Protein AF-0000000068953411 (afdb_homodimer)

Secondary structure (DSSP, 8-state):
--EEEEEEESS--HHHHHHHHHHHHHHHHHHH---GGG-EEEEEEE-GGG-EETTEEGGGTT-B-EEEEEEEETTSS-HHHHHHHHHHHHHHHHHHHSSB-S--EEEEEEE-GGGEEETTEEHHHHHHH-/--EEEEEEESS--HHHHHHHHHHHHHHHHHHH---GGG-EEEEEEE-GGGEEETTEEGGGTT-B-EEEEEEEETTSS-HHHHHHHHHHHHHHHHHHHSSB-S--EEEEEEE-GGG-EETTEEHHHHHHH-

Nearest PDB structures (foldseek):
  5unq-assembly2_D  TM=8.976E-01  e=1.449E-08  Pusillimonas sp. T7-7
  5unq-assembly2_B  TM=9.004E-01  e=1.649E-08  Pusillimonas sp. T7-7
  6vvr-assembly1_C  TM=8.636E-01  e=1.272E-08  Bordetella trematum
  6blm-assembly1_C  TM=8.339E-01  e=9.194E-09  Burkholderia lata
  7puo-assembly2_F  TM=8.841E-01  e=2.523E-07  Pseudomonas putida

Radius of gyration: 18.65 Å; Cα contacts (8 Å, |Δi|>4): 496; chains: 2; bounding box: 43×46×43 Å

Organism: Cupriavidus necator (strain ATCC 17699 / DSM 428 / KCTC 22496 / NCIMB 10442 / H16 / Stanier 337) (NCBI:txid381666)

Sequence (260 aa):
MPHIVLHLSGQPDADLTRRSARAIADLTERVLGKKREVIAVTVQYIPHDSWIIADVPLSEQGRNAFHLDISVTDETNTKAEKAQFIEAVFETMSGLLGKLHPVSYVHVIDARAAAYGYGGRTQEYRHQHGMPHIVLHLSGQPDADLTRRSARAIADLTERVLGKKREVIAVTVQYIPHDSWIIADVPLSEQGRNAFHLDISVTDETNTKAEKAQFIEAVFETMSGLLGKLHPVSYVHVIDARAAAYGYGGRTQEYRHQHG

pLDDT: mean 96.63, std 3.8, range [69.31, 98.81]

Foldseek 3Di:
DKEKEKEKEADDDPVLVVVLLVQLLVLCCPLLVDDSVPYHYDYHYDYQQRPDDPNRGNVVVVAIEMEMEMEDEAPSGDPVSVVVSFVSSVVSVCVSGPRYDPPHDYHYHHDYQCGDDPPPDGNVVVVVVD/DKEKEKEKEADDDPVLVVVLLVQLLVLCCPLLVDDSVPYHYDYHYDYQQRPDDPNRGNVVVVAIEMEMEMEDEAPSGDPVSVVVSFVSSVVVVCVSRPRYDPPHYYHYHHDYQCRDDPPPDGNVRVVVVD

Structure (mmCIF, N/CA/C/O backbone):
data_AF-0000000068953411-model_v1
#
loop_
_entity.id
_entity.type
_entity.pdbx_description
1 polymer '4-oxalocrotonate tautomerase'
#
loop_
_atom_site.group_PDB
_atom_site.id
_atom_site.type_symbol
_atom_site.label_atom_id
_atom_site.label_alt_id
_atom_site.label_comp_id
_atom_site.label_asym_id
_atom_site.label_entity_id
_atom_site.label_seq_id
_atom_site.pdbx_PDB_ins_code
_atom_site.Cartn_x
_atom_site.Cartn_y
_atom_site.Cartn_z
_atom_site.occupancy
_atom_site.B_iso_or_equiv
_atom_site.auth_seq_id
_atom_site.auth_comp_id
_atom_site.auth_asym_id
_atom_site.auth_atom_id
_atom_site.pdbx_PDB_model_num
ATOM 1 N N . MET A 1 1 ? -12.07 -0.769 -4.082 1 69.31 1 MET A N 1
ATOM 2 C CA . MET A 1 1 ? -11.023 -1.658 -3.588 1 69.31 1 MET A CA 1
ATOM 3 C C . MET A 1 1 ? -9.711 -0.903 -3.396 1 69.31 1 MET A C 1
ATOM 5 O O . MET A 1 1 ? -8.844 -0.928 -4.27 1 69.31 1 MET A O 1
ATOM 9 N N . PRO A 1 2 ? -9.617 -0.133 -2.293 1 90.12 2 PRO A N 1
ATOM 10 C CA . PRO A 1 2 ? -8.398 0.665 -2.193 1 90.12 2 PRO A CA 1
ATOM 11 C C . PRO A 1 2 ? -7.574 0.331 -0.952 1 90.12 2 PRO A C 1
ATOM 13 O O . PRO A 1 2 ? -8.141 0.096 0.121 1 90.12 2 PRO A O 1
ATOM 16 N N . HIS A 1 3 ? -6.363 0.046 -1.125 1 94.75 3 HIS A N 1
ATOM 17 C CA . HIS A 1 3 ? -5.398 0.131 -0.032 1 94.75 3 HIS A CA 1
ATOM 18 C C . HIS A 1 3 ? -4.762 1.515 0.035 1 94.75 3 HIS A C 1
ATOM 20 O O . HIS A 1 3 ? -4.355 2.064 -0.991 1 94.75 3 HIS A O 1
ATOM 26 N N . ILE A 1 4 ? -4.797 2.025 1.231 1 98.5 4 ILE A N 1
ATOM 27 C CA . ILE A 1 4 ? -4.285 3.371 1.461 1 98.5 4 ILE A CA 1
ATOM 28 C C . ILE A 1 4 ? -3.135 3.324 2.463 1 98.5 4 ILE A C 1
ATOM 30 O O . ILE A 1 4 ? -3.26 2.727 3.535 1 98.5 4 ILE A O 1
ATOM 34 N N . VAL A 1 5 ? -2.035 3.906 2.086 1 98.5 5 VAL A N 1
ATOM 35 C CA . VAL A 1 5 ? -0.918 4.133 2.998 1 98.5 5 VAL A CA 1
ATOM 36 C C . VAL A 1 5 ? -0.804 5.625 3.312 1 98.5 5 VAL A C 1
ATOM 38 O O . VAL A 1 5 ? -0.601 6.441 2.412 1 98.5 5 VAL A O 1
ATOM 41 N N . LEU A 1 6 ? -0.918 5.953 4.566 1 98.69 6 LEU A N 1
ATOM 42 C CA . LEU A 1 6 ? -0.831 7.336 5.027 1 98.69 6 LEU A CA 1
ATOM 43 C C . LEU A 1 6 ? 0.382 7.531 5.93 1 98.69 6 LEU A C 1
ATOM 45 O O . LEU A 1 6 ? 0.476 6.914 6.992 1 98.69 6 LEU A O 1
ATOM 49 N N . HIS A 1 7 ? 1.308 8.344 5.465 1 98.75 7 HIS A N 1
ATOM 50 C CA . HIS A 1 7 ? 2.402 8.805 6.309 1 98.75 7 HIS A CA 1
ATOM 51 C C . HIS A 1 7 ? 2.092 10.172 6.918 1 98.75 7 HIS A C 1
ATOM 53 O O . HIS A 1 7 ? 1.7 11.094 6.207 1 98.75 7 HIS A O 1
ATOM 59 N N . LEU A 1 8 ? 2.295 10.289 8.164 1 98.75 8 LEU A N 1
ATOM 60 C CA . LEU A 1 8 ? 2.119 11.539 8.891 1 98.75 8 LEU A CA 1
ATOM 61 C C . LEU A 1 8 ? 3.408 11.945 9.594 1 98.75 8 LEU A C 1
ATOM 63 O O . LEU A 1 8 ? 4.102 11.094 10.164 1 98.75 8 LEU A O 1
ATOM 67 N N . SER A 1 9 ? 3.676 13.211 9.523 1 98.69 9 SER A N 1
ATOM 68 C CA . SER A 1 9 ? 4.809 13.688 10.312 1 98.69 9 SER A CA 1
ATOM 69 C C . SER A 1 9 ? 4.48 13.711 11.797 1 98.69 9 SER A C 1
ATOM 71 O O . SER A 1 9 ? 3.352 14.016 12.188 1 98.69 9 SER A O 1
ATOM 73 N N . GLY A 1 10 ? 5.465 13.312 12.562 1 97.81 10 GLY A N 1
ATOM 74 C CA . GLY A 1 10 ? 5.289 13.414 14.008 1 97.81 10 GLY A CA 1
ATOM 75 C C . GLY A 1 10 ? 5.422 12.086 14.719 1 97.81 10 GLY A C 1
ATOM 76 O O . GLY A 1 10 ? 6.105 11.18 14.234 1 97.81 10 GLY A O 1
ATOM 77 N N . GLN A 1 11 ? 4.895 12.078 15.906 1 97.06 11 GLN A N 1
ATOM 78 C CA . GLN A 1 11 ? 4.891 10.891 16.75 1 97.06 11 GLN A CA 1
ATOM 79 C C . GLN A 1 11 ? 3.521 10.211 16.719 1 97.06 11 GLN A C 1
ATOM 81 O O . GLN A 1 11 ? 2.506 10.859 16.469 1 97.06 11 GLN A O 1
ATOM 86 N N . PRO A 1 12 ? 3.545 8.898 17.016 1 96.19 12 PRO A N 1
ATOM 87 C CA . PRO A 1 12 ? 2.27 8.18 17 1 96.19 12 PRO A CA 1
ATOM 88 C C . PRO A 1 12 ? 1.213 8.844 17.891 1 96.19 12 PRO A C 1
ATOM 90 O O . PRO A 1 12 ? 1.519 9.289 19 1 96.19 12 PRO A O 1
ATOM 93 N N . ASP A 1 13 ? 0.032 8.938 17.359 1 96.88 13 ASP A N 1
ATOM 94 C CA . ASP A 1 13 ? -1.133 9.555 17.984 1 96.88 13 ASP A CA 1
ATOM 95 C C . ASP A 1 13 ? -2.41 8.797 17.641 1 96.88 13 ASP A C 1
ATOM 97 O O . ASP A 1 13 ? -2.916 8.883 16.516 1 96.88 13 ASP A O 1
ATOM 101 N N . ALA A 1 14 ? -2.967 8.148 18.609 1 95.56 14 ALA A N 1
ATOM 102 C CA . ALA A 1 14 ? -4.098 7.246 18.391 1 95.56 14 ALA A CA 1
ATOM 103 C C . ALA A 1 14 ? -5.32 8.016 17.891 1 95.56 14 ALA A C 1
ATOM 105 O O . ALA A 1 14 ? -6.035 7.547 17 1 95.56 14 ALA A O 1
ATOM 106 N N . ASP A 1 15 ? -5.555 9.086 18.547 1 97.12 15 ASP A N 1
ATOM 107 C CA . ASP A 1 15 ? -6.715 9.883 18.156 1 97.12 15 ASP A CA 1
ATOM 108 C C . ASP A 1 15 ? -6.578 10.391 16.734 1 97.12 15 ASP A C 1
ATOM 110 O O . ASP A 1 15 ? -7.52 10.305 15.938 1 97.12 15 ASP A O 1
ATOM 114 N N . LEU A 1 16 ? -5.406 10.953 16.375 1 97.81 16 LEU A N 1
ATOM 115 C CA . LEU A 1 16 ? -5.164 11.438 15.031 1 97.81 16 LEU A CA 1
ATOM 116 C C . LEU A 1 16 ? -5.277 10.305 14.016 1 97.81 16 LEU A C 1
ATOM 118 O O . LEU A 1 16 ? -5.82 10.492 12.922 1 97.81 16 LEU A O 1
ATOM 122 N N . THR A 1 17 ? -4.762 9.148 14.367 1 98 17 THR A N 1
ATOM 123 C CA . THR A 1 17 ? -4.863 7.973 13.508 1 98 17 THR A CA 1
ATOM 124 C C . THR A 1 17 ? -6.324 7.676 13.172 1 98 17 THR A C 1
ATOM 126 O O . THR A 1 17 ? -6.684 7.559 12 1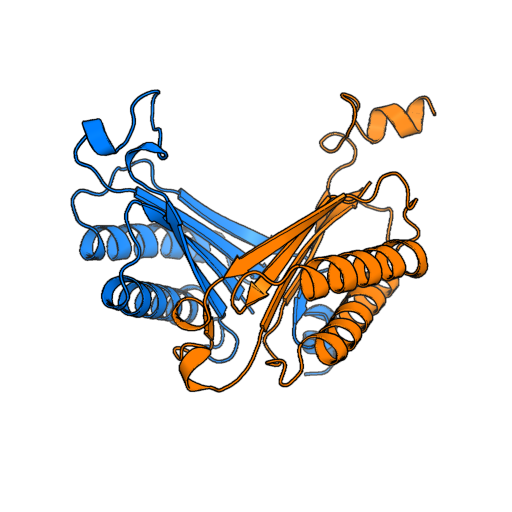 98 17 THR A O 1
ATOM 129 N N . ARG A 1 18 ? -7.137 7.617 14.141 1 97 18 ARG A N 1
ATOM 130 C CA . ARG A 1 18 ? -8.539 7.27 13.945 1 97 18 ARG A CA 1
ATOM 131 C C . ARG A 1 18 ? -9.266 8.344 13.133 1 97 18 ARG A C 1
ATOM 133 O O . ARG A 1 18 ? -10.008 8.023 12.203 1 97 18 ARG A O 1
ATOM 140 N N . ARG A 1 19 ? -9.008 9.539 13.477 1 98.06 19 ARG A N 1
ATOM 141 C CA . ARG A 1 19 ? -9.703 10.641 12.82 1 98.06 19 ARG A CA 1
ATOM 142 C C . ARG A 1 19 ? -9.281 10.773 11.359 1 98.06 19 ARG A C 1
ATOM 144 O O . ARG A 1 19 ? -10.117 11 10.484 1 98.06 19 ARG A O 1
ATOM 151 N N . SER A 1 20 ? -7.98 10.648 11.117 1 98.56 20 SER A N 1
ATOM 152 C CA . SER A 1 20 ? -7.504 10.773 9.742 1 98.56 20 SER A CA 1
ATOM 153 C C . SER A 1 20 ? -7.977 9.609 8.883 1 98.56 20 SER A C 1
ATOM 155 O O . SER A 1 20 ? -8.438 9.805 7.758 1 98.56 20 SER A O 1
ATOM 157 N N . ALA A 1 21 ? -7.91 8.438 9.422 1 98.38 21 ALA A N 1
ATOM 158 C CA . ALA A 1 21 ? -8.359 7.262 8.68 1 98.38 21 ALA A CA 1
ATOM 159 C C . ALA A 1 21 ? -9.836 7.379 8.312 1 98.38 21 ALA A C 1
ATOM 161 O O . ALA A 1 21 ? -10.227 7.082 7.18 1 98.38 21 ALA A O 1
ATOM 162 N N . ARG A 1 22 ? -10.586 7.805 9.234 1 98.25 22 ARG A N 1
ATOM 163 C CA . ARG A 1 22 ? -12.016 7.957 8.992 1 98.25 22 ARG A CA 1
ATOM 164 C C . ARG A 1 22 ? -12.281 9.008 7.914 1 98.25 22 ARG A C 1
ATOM 166 O O . ARG A 1 22 ? -13.078 8.781 7.004 1 98.25 22 ARG A O 1
ATOM 173 N N . ALA A 1 23 ? -11.672 10.102 8.031 1 98.62 23 ALA A N 1
ATOM 174 C CA . ALA A 1 23 ? -11.875 11.195 7.082 1 98.62 23 ALA A CA 1
ATOM 175 C C . ALA A 1 23 ? -11.492 10.773 5.668 1 98.62 23 ALA A C 1
ATOM 177 O O . ALA A 1 23 ? -12.203 11.078 4.707 1 98.62 23 ALA A O 1
ATOM 178 N N . ILE A 1 24 ? -10.352 10.094 5.555 1 98.56 24 ILE A N 1
ATOM 179 C CA . ILE A 1 24 ? -9.875 9.641 4.254 1 98.56 24 ILE A CA 1
ATOM 180 C C . ILE A 1 24 ? -10.828 8.602 3.682 1 98.56 24 ILE A C 1
ATOM 182 O O . ILE A 1 24 ? -11.133 8.609 2.486 1 98.56 24 ILE A O 1
ATOM 186 N N . ALA A 1 25 ? -11.305 7.73 4.523 1 98.31 25 ALA A N 1
ATOM 187 C CA . ALA A 1 25 ? -12.266 6.727 4.086 1 98.31 25 ALA A CA 1
ATOM 188 C C . ALA A 1 25 ? -13.555 7.379 3.584 1 98.31 25 ALA A C 1
ATOM 190 O O . ALA A 1 25 ? -14.102 6.973 2.561 1 98.31 25 ALA A O 1
ATOM 191 N N . ASP A 1 26 ? -14 8.375 4.297 1 98.56 26 ASP A N 1
ATOM 192 C CA . ASP A 1 26 ? -15.188 9.117 3.885 1 98.56 26 ASP A CA 1
ATOM 193 C C . ASP A 1 26 ? -15.016 9.688 2.48 1 98.56 26 ASP A C 1
ATOM 195 O O . ASP A 1 26 ? -15.906 9.562 1.639 1 98.56 26 ASP A O 1
ATOM 199 N N . LEU A 1 27 ? -13.93 10.312 2.252 1 98.69 27 LEU A N 1
ATOM 200 C CA . LEU A 1 27 ? -13.664 10.93 0.956 1 98.69 27 LEU A CA 1
ATOM 201 C C . LEU A 1 27 ? -13.539 9.867 -0.133 1 98.69 27 LEU A C 1
ATOM 203 O O . LEU A 1 27 ? -14 10.07 -1.258 1 98.69 27 LEU A O 1
ATOM 207 N N . THR A 1 28 ? -12.859 8.766 0.184 1 98.62 28 THR A N 1
ATOM 208 C CA . THR A 1 28 ? -12.688 7.668 -0.767 1 98.62 28 THR A CA 1
ATOM 209 C C . THR A 1 28 ? -14.047 7.117 -1.198 1 98.62 28 THR A C 1
ATOM 211 O O . THR A 1 28 ? -14.266 6.863 -2.383 1 98.62 28 THR A O 1
ATOM 214 N N . GLU A 1 29 ? -14.945 6.992 -0.282 1 98.25 29 GLU A N 1
ATOM 215 C CA . GLU A 1 29 ? -16.297 6.516 -0.582 1 98.25 29 GLU A CA 1
ATOM 216 C C . GLU A 1 29 ? -17.078 7.562 -1.361 1 98.25 29 GLU A C 1
ATOM 218 O O . GLU A 1 29 ? -17.656 7.262 -2.414 1 98.25 29 GLU A O 1
ATOM 223 N N . ARG A 1 30 ? -17.062 8.75 -0.938 1 98.25 30 ARG A N 1
ATOM 224 C CA . ARG A 1 30 ? -17.938 9.789 -1.48 1 98.25 30 ARG A CA 1
ATOM 225 C C . ARG A 1 30 ? -17.453 10.266 -2.84 1 98.25 30 ARG A C 1
ATOM 227 O O . ARG A 1 30 ? -18.234 10.492 -3.754 1 98.25 30 ARG A O 1
ATOM 234 N N . VAL A 1 31 ? -16.188 10.477 -2.982 1 98.31 31 VAL A N 1
ATOM 235 C CA . VAL A 1 31 ? -15.648 11.117 -4.172 1 98.31 31 VAL A CA 1
ATOM 236 C C . VAL A 1 31 ? -15.281 10.062 -5.211 1 98.31 31 VAL A C 1
ATOM 238 O O . VAL A 1 31 ? -15.578 10.211 -6.398 1 98.31 31 VAL A O 1
ATOM 241 N N . LEU A 1 32 ? -14.641 8.953 -4.75 1 97.94 32 LEU A N 1
ATOM 242 C CA . LEU A 1 32 ? -14.156 7.945 -5.684 1 97.94 32 LEU A CA 1
ATOM 243 C C . LEU A 1 32 ? -15.172 6.824 -5.852 1 97.94 32 LEU A C 1
ATOM 245 O O . LEU A 1 32 ? -15.031 5.969 -6.73 1 97.94 32 LEU A O 1
ATOM 249 N N . GLY A 1 33 ? -16.156 6.777 -4.957 1 97.56 33 GLY A N 1
ATOM 250 C CA . GLY A 1 33 ? -17.25 5.816 -5.105 1 97.56 33 GLY A CA 1
ATOM 251 C C . GLY A 1 33 ? -16.859 4.414 -4.676 1 97.56 33 GLY A C 1
ATOM 252 O O . GLY A 1 33 ? -17.453 3.434 -5.141 1 97.56 33 GLY A O 1
ATOM 253 N N . LYS A 1 34 ? -15.898 4.266 -3.875 1 97.5 34 LYS A N 1
ATOM 254 C CA . LYS A 1 34 ? -15.469 2.941 -3.434 1 97.5 34 LYS A CA 1
ATOM 255 C C . LYS A 1 34 ? -16.312 2.457 -2.254 1 97.5 34 LYS A C 1
ATOM 257 O O . LYS A 1 34 ? -16.797 3.264 -1.464 1 97.5 34 LYS A O 1
ATOM 262 N N . LYS A 1 35 ? -16.469 1.152 -2.141 1 96.56 35 LYS A N 1
ATOM 263 C CA . LYS A 1 35 ? -17.234 0.557 -1.054 1 96.56 35 LYS A CA 1
ATOM 264 C C . LYS A 1 35 ? -16.469 0.628 0.266 1 96.56 35 LYS A C 1
ATOM 266 O O . LYS A 1 35 ? -15.328 0.177 0.352 1 96.56 35 LYS A O 1
ATOM 271 N N . ARG A 1 36 ? -17.109 1.077 1.229 1 95.94 36 ARG A N 1
ATOM 272 C CA . ARG A 1 36 ? -16.547 1.323 2.551 1 95.94 36 ARG A CA 1
ATOM 273 C C . ARG A 1 36 ? -15.945 0.048 3.137 1 95.94 36 ARG A C 1
ATOM 275 O O . ARG A 1 36 ? -14.891 0.085 3.771 1 95.94 36 ARG A O 1
ATOM 282 N N . GLU A 1 37 ? -16.516 -1.087 2.932 1 95.81 37 GLU A N 1
ATOM 283 C CA . GLU A 1 37 ? -16.188 -2.344 3.594 1 95.81 37 GLU A CA 1
ATOM 284 C C . GLU A 1 37 ? -14.852 -2.893 3.1 1 95.81 37 GLU A C 1
ATOM 286 O O . GLU A 1 37 ? -14.266 -3.773 3.73 1 95.81 37 GLU A O 1
ATOM 291 N N . VAL A 1 38 ? -14.344 -2.35 1.998 1 95.81 38 VAL A N 1
ATOM 292 C CA . VAL A 1 38 ? -13.102 -2.896 1.471 1 95.81 38 VAL A CA 1
ATOM 293 C C . VAL A 1 38 ? -12.008 -1.827 1.505 1 95.81 38 VAL A C 1
ATOM 295 O O . VAL A 1 38 ? -10.938 -2.002 0.914 1 95.81 38 VAL A O 1
ATOM 298 N N . ILE A 1 39 ? -12.25 -0.715 2.156 1 97.5 39 ILE A N 1
ATOM 299 C CA . ILE A 1 39 ? -11.227 0.315 2.295 1 97.5 39 ILE A CA 1
ATOM 300 C C . ILE A 1 39 ? -10.297 -0.034 3.455 1 97.5 39 ILE A C 1
ATOM 302 O O . ILE A 1 39 ? -10.742 -0.194 4.59 1 97.5 39 ILE A O 1
ATOM 306 N N . ALA A 1 40 ? -9.055 -0.207 3.17 1 98.44 40 ALA A N 1
ATOM 307 C CA . ALA A 1 40 ? -8.008 -0.423 4.168 1 98.44 40 ALA A CA 1
ATOM 308 C C . ALA A 1 40 ? -7.059 0.771 4.23 1 98.44 40 ALA A C 1
ATOM 310 O O . ALA A 1 40 ? -6.551 1.228 3.205 1 98.44 40 ALA A O 1
ATOM 311 N N . VAL A 1 41 ? -6.809 1.235 5.445 1 98.62 41 VAL A N 1
ATOM 312 C CA . VAL A 1 41 ? -5.898 2.357 5.656 1 98.62 41 VAL A CA 1
ATOM 313 C C . VAL A 1 41 ? -4.828 1.97 6.672 1 98.62 41 VAL A C 1
ATOM 315 O O . VAL A 1 41 ? -5.145 1.538 7.785 1 98.62 41 VAL A O 1
ATOM 318 N N . THR A 1 42 ? -3.615 2.08 6.273 1 98.62 42 THR A N 1
ATOM 319 C CA . THR A 1 42 ? -2.512 1.991 7.227 1 98.62 42 THR A CA 1
ATOM 320 C C . THR A 1 42 ? -1.9 3.367 7.473 1 98.62 42 THR A C 1
ATOM 322 O O . THR A 1 42 ? -1.709 4.145 6.539 1 98.62 42 THR A O 1
ATOM 325 N N . VAL A 1 43 ? -1.62 3.637 8.758 1 98.5 43 VAL A N 1
ATOM 326 C CA . VAL A 1 43 ? -1.08 4.938 9.148 1 98.5 43 VAL A CA 1
ATOM 327 C C . VAL A 1 43 ? 0.299 4.754 9.773 1 98.5 43 VAL A C 1
ATOM 329 O O . VAL A 1 43 ? 0.461 3.971 10.711 1 98.5 43 VAL A O 1
ATOM 332 N N . GLN A 1 44 ? 1.243 5.434 9.242 1 98.12 44 GLN A N 1
ATOM 333 C CA . GLN A 1 44 ? 2.607 5.418 9.758 1 98.12 44 GLN A CA 1
ATOM 334 C C . GLN A 1 44 ? 3.088 6.828 10.086 1 98.12 44 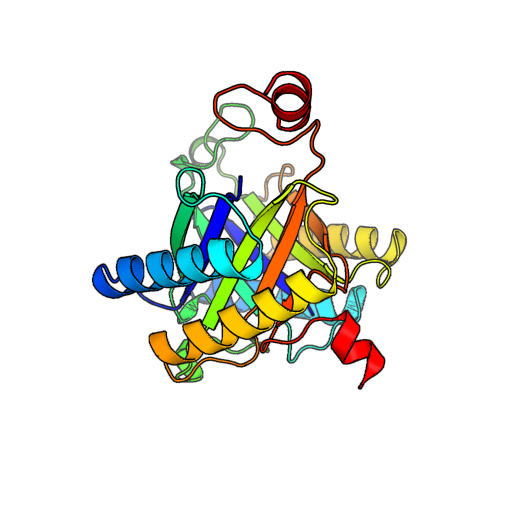GLN A C 1
ATOM 336 O O . GLN A 1 44 ? 2.756 7.785 9.383 1 98.12 44 GLN A O 1
ATOM 341 N N . TYR A 1 45 ? 3.902 6.918 11.125 1 98.38 45 TYR A N 1
ATOM 342 C CA . TYR A 1 45 ? 4.418 8.211 11.562 1 98.38 45 TYR A CA 1
ATOM 343 C C . TYR A 1 45 ? 5.914 8.32 11.289 1 98.38 45 TYR A C 1
ATOM 345 O O . TYR A 1 45 ? 6.664 7.367 11.5 1 98.38 45 TYR A O 1
ATOM 353 N N . ILE A 1 46 ? 6.281 9.453 10.742 1 98.44 46 ILE A N 1
ATOM 354 C CA . ILE A 1 46 ? 7.676 9.805 10.508 1 98.44 46 ILE A CA 1
ATOM 355 C C . ILE A 1 46 ? 8.062 11.008 11.359 1 98.44 46 ILE A C 1
ATOM 357 O O . ILE A 1 46 ? 7.441 12.062 11.266 1 98.44 46 ILE A O 1
ATOM 361 N N . PRO A 1 47 ? 9.07 10.859 12.219 1 98.44 47 PRO A N 1
ATOM 362 C CA . PRO A 1 47 ? 9.469 11.992 13.062 1 98.44 47 PRO A CA 1
ATOM 363 C C . PRO A 1 47 ? 9.766 13.25 12.25 1 98.44 47 PRO A C 1
ATOM 365 O O . PRO A 1 47 ? 10.32 13.164 11.148 1 98.44 47 PRO A O 1
ATOM 368 N N . HIS A 1 48 ? 9.484 14.367 12.875 1 98.44 48 HIS A N 1
ATOM 369 C CA . HIS A 1 48 ? 9.695 15.656 12.227 1 98.44 48 HIS A CA 1
ATOM 370 C C . HIS A 1 48 ? 11.141 15.812 11.766 1 98.44 48 HIS A C 1
ATOM 372 O O . HIS A 1 48 ? 11.406 16.391 10.703 1 98.44 48 HIS A O 1
ATOM 378 N N . ASP A 1 49 ? 12.117 15.273 12.445 1 98.5 49 ASP A N 1
ATOM 379 C CA . ASP A 1 49 ? 13.539 15.406 12.148 1 98.5 49 ASP A CA 1
ATOM 380 C C . ASP A 1 49 ? 13.93 14.562 10.938 1 98.5 49 ASP A C 1
ATOM 382 O O . ASP A 1 49 ? 14.977 14.781 10.336 1 98.5 49 ASP A O 1
ATOM 386 N N . SER A 1 50 ? 13.141 13.656 10.656 1 98.44 50 SER A N 1
ATOM 387 C CA . SER A 1 50 ? 13.422 12.742 9.555 1 98.44 50 SER A CA 1
ATOM 388 C C . SER A 1 50 ? 12.633 13.117 8.312 1 98.44 50 SER A C 1
ATOM 390 O O . SER A 1 50 ? 12.664 12.398 7.309 1 98.44 50 SER A O 1
ATOM 392 N N . TRP A 1 51 ? 11.875 14.141 8.43 1 98.56 51 TRP A N 1
ATOM 393 C CA . TRP A 1 51 ? 11.102 14.656 7.301 1 98.56 51 TRP A CA 1
ATOM 394 C C . TRP A 1 51 ? 11.695 15.953 6.773 1 98.56 51 TRP A C 1
ATOM 396 O O . TRP A 1 51 ? 11.531 17.016 7.383 1 98.56 51 TRP A O 1
ATOM 406 N N . ILE A 1 52 ? 12.383 15.758 5.613 1 98.62 52 ILE A N 1
ATOM 407 C CA . ILE A 1 52 ? 13.164 16.859 5.07 1 98.62 52 ILE A CA 1
ATOM 408 C C . ILE A 1 52 ? 12.492 17.406 3.809 1 98.62 52 ILE A C 1
ATOM 410 O O . ILE A 1 52 ? 12.195 16.641 2.885 1 98.62 52 ILE A O 1
ATOM 414 N N . ILE A 1 53 ? 12.164 18.641 3.803 1 97.69 53 ILE A N 1
ATOM 415 C CA . ILE A 1 53 ? 11.633 19.344 2.643 1 97.69 53 ILE A CA 1
ATOM 416 C C . ILE A 1 53 ? 12.516 20.562 2.326 1 97.69 53 ILE A C 1
ATOM 418 O O . ILE A 1 53 ? 12.805 21.375 3.209 1 97.69 53 ILE A O 1
ATOM 422 N N . ALA A 1 54 ? 12.945 20.625 0.992 1 97.12 54 ALA A N 1
ATOM 423 C CA . ALA A 1 54 ? 13.828 21.703 0.549 1 97.12 54 ALA A CA 1
ATOM 424 C C . ALA A 1 54 ? 15.062 21.797 1.433 1 97.12 54 ALA A C 1
ATOM 426 O O . ALA A 1 54 ? 15.438 22.891 1.873 1 97.12 54 ALA A O 1
ATOM 427 N N . ASP A 1 55 ? 15.586 20.656 1.806 1 97.5 55 ASP A N 1
ATOM 428 C CA . ASP A 1 55 ? 16.859 20.469 2.5 1 97.5 55 ASP A CA 1
ATOM 429 C C . ASP A 1 55 ? 16.75 20.891 3.965 1 97.5 55 ASP A C 1
ATOM 431 O O . ASP A 1 55 ? 17.766 21.094 4.633 1 97.5 55 ASP A O 1
ATOM 435 N N . VAL A 1 56 ? 15.523 21.047 4.508 1 98.19 56 VAL A N 1
ATOM 436 C CA . VAL A 1 56 ? 15.32 21.469 5.895 1 98.19 56 VAL A CA 1
ATOM 437 C C . VAL A 1 56 ? 14.336 20.516 6.574 1 98.19 56 VAL A C 1
ATOM 439 O O . VAL A 1 56 ? 13.266 20.234 6.039 1 98.19 56 VAL A O 1
ATOM 442 N N . PRO A 1 57 ? 14.727 20 7.82 1 98.44 57 PRO A N 1
ATOM 443 C CA . PRO A 1 57 ? 13.773 19.141 8.539 1 98.44 57 PRO A CA 1
ATOM 444 C C . PRO A 1 57 ? 12.539 19.906 9.016 1 98.44 57 PRO A C 1
ATOM 446 O O . PRO A 1 57 ? 12.633 21.094 9.32 1 98.44 57 PRO A O 1
ATOM 449 N N . LEU A 1 58 ? 11.43 19.219 9.094 1 98.56 58 LEU A N 1
ATOM 450 C CA . LEU A 1 58 ? 10.188 19.844 9.531 1 98.56 58 LEU A CA 1
ATOM 451 C C . LEU A 1 58 ? 10.328 20.391 10.945 1 98.56 58 LEU A C 1
ATOM 453 O O . LEU A 1 58 ? 9.68 21.375 11.305 1 98.56 58 LEU A O 1
ATOM 457 N N . SER A 1 59 ? 11.156 19.781 11.734 1 98 59 SER A N 1
ATOM 458 C CA . SER A 1 59 ? 11.367 20.203 13.109 1 98 59 SER A CA 1
ATOM 459 C C . SER A 1 59 ? 11.875 21.641 13.172 1 98 59 SER A C 1
ATOM 461 O O . SER A 1 59 ? 11.633 22.344 14.156 1 98 59 SER A O 1
ATOM 463 N N . GLU A 1 60 ? 12.531 22.062 12.125 1 98.25 60 GLU A N 1
ATOM 464 C CA . GLU A 1 60 ? 13.094 23.406 12.078 1 98.25 60 GLU A CA 1
ATOM 465 C C . GLU A 1 60 ? 12.141 24.391 11.398 1 98.25 60 GLU A C 1
ATOM 467 O O . GLU A 1 60 ? 12.391 25.594 11.359 1 98.25 60 GLU A O 1
ATOM 472 N N . GLN A 1 61 ? 11.078 23.922 10.812 1 97.56 61 GLN A N 1
ATOM 473 C CA . GLN A 1 61 ? 10.141 24.766 10.086 1 97.56 61 GLN A CA 1
ATOM 474 C C . GLN A 1 61 ? 8.875 25 10.906 1 97.56 61 GLN A C 1
ATOM 476 O O . GLN A 1 61 ? 8.102 25.922 10.609 1 97.56 61 GLN A O 1
ATOM 481 N N . GLY A 1 62 ? 8.688 24.188 11.898 1 97.44 62 GLY A N 1
ATOM 482 C CA . GLY A 1 62 ? 7.457 24.281 12.664 1 97.44 62 GLY A CA 1
ATOM 483 C C . GLY A 1 62 ? 6.223 23.922 11.867 1 97.44 62 GLY A C 1
ATOM 484 O O . GLY A 1 62 ? 5.172 24.547 12.023 1 97.44 62 GLY A O 1
ATOM 485 N N . ARG A 1 63 ? 6.383 23 10.93 1 98.12 63 ARG A N 1
ATOM 486 C CA . ARG A 1 63 ? 5.285 22.609 10.055 1 98.12 63 ARG A CA 1
ATOM 487 C C . ARG A 1 63 ? 5.059 21.109 10.102 1 98.12 63 ARG A C 1
ATOM 489 O O . ARG A 1 63 ? 5.918 20.359 10.57 1 98.12 63 ARG A O 1
ATOM 496 N N . ASN A 1 64 ? 3.914 20.75 9.672 1 98.62 64 ASN A N 1
ATOM 497 C CA . ASN A 1 64 ? 3.549 19.359 9.477 1 98.62 64 ASN A CA 1
ATOM 498 C C . ASN A 1 64 ? 3.424 19 8 1 98.62 64 ASN A C 1
ATOM 500 O O . ASN A 1 64 ? 3.312 19.891 7.156 1 98.62 64 ASN A O 1
ATOM 504 N N . ALA A 1 65 ? 3.504 17.703 7.742 1 98.81 65 ALA A N 1
ATOM 505 C CA . ALA A 1 65 ? 3.309 17.234 6.375 1 98.81 65 ALA A CA 1
ATOM 506 C C . ALA A 1 65 ? 2.695 15.828 6.363 1 98.81 65 ALA A C 1
ATOM 508 O O . ALA A 1 65 ? 2.674 15.148 7.391 1 98.81 65 ALA A O 1
ATOM 509 N N . PHE A 1 66 ? 2.17 15.469 5.223 1 98.81 66 PHE A N 1
ATOM 510 C CA . PHE A 1 66 ? 1.703 14.109 5.008 1 98.81 66 PHE A CA 1
ATOM 511 C C . PHE A 1 66 ? 1.989 13.656 3.58 1 98.81 66 PHE A C 1
ATOM 513 O O . PHE A 1 66 ? 2.271 14.477 2.707 1 98.81 66 PHE A O 1
ATOM 520 N N . HIS A 1 67 ? 2.02 12.383 3.416 1 98.75 67 HIS A N 1
ATOM 521 C CA . HIS A 1 67 ? 2.043 11.703 2.125 1 98.75 67 HIS A CA 1
ATOM 522 C C . HIS A 1 67 ? 1.04 10.555 2.086 1 98.75 67 HIS A C 1
ATOM 524 O O . HIS A 1 67 ? 1.009 9.719 2.996 1 98.75 67 HIS A O 1
ATOM 530 N N . LEU A 1 68 ? 0.205 10.57 1.067 1 98.75 68 LEU A N 1
ATOM 531 C CA . LEU A 1 68 ? -0.831 9.555 0.935 1 98.75 68 LEU A CA 1
ATOM 532 C C . LEU A 1 68 ? -0.738 8.859 -0.418 1 98.75 68 LEU A C 1
ATOM 534 O O . LEU A 1 68 ? -0.724 9.516 -1.461 1 98.75 68 LEU A O 1
ATOM 538 N N . ASP A 1 69 ? -0.59 7.484 -0.387 1 98.56 69 ASP A N 1
ATOM 539 C CA . ASP A 1 69 ? -0.749 6.641 -1.569 1 98.56 69 ASP A CA 1
ATOM 540 C C . ASP A 1 69 ? -2.043 5.836 -1.5 1 98.56 69 ASP A C 1
ATOM 542 O O . ASP A 1 69 ? -2.338 5.207 -0.48 1 98.56 69 ASP A O 1
ATOM 546 N N . ILE A 1 70 ? -2.799 5.887 -2.533 1 98.5 70 ILE A N 1
ATOM 547 C CA . ILE A 1 70 ? -4.004 5.07 -2.637 1 98.5 70 ILE A CA 1
ATOM 548 C C . ILE A 1 70 ? -3.996 4.301 -3.957 1 98.5 70 ILE A C 1
ATOM 550 O O . ILE A 1 70 ? -3.816 4.895 -5.023 1 98.5 70 ILE A O 1
ATOM 554 N N . SER A 1 71 ? -4.168 2.957 -3.902 1 97.44 71 SER A N 1
ATOM 555 C CA . SER A 1 71 ? -4.332 2.141 -5.102 1 97.44 71 SER A CA 1
ATOM 556 C C . SER A 1 71 ? -5.805 1.94 -5.438 1 97.44 71 SER A C 1
ATOM 558 O O . SER A 1 71 ? -6.59 1.512 -4.59 1 97.44 71 SER A O 1
ATOM 560 N N . VAL A 1 72 ? -6.168 2.293 -6.609 1 96.5 72 VAL A N 1
ATOM 561 C CA . VAL A 1 72 ? -7.52 2.061 -7.113 1 96.5 72 VAL A CA 1
ATOM 562 C C . VAL A 1 72 ? -7.453 1.254 -8.406 1 96.5 72 VAL A C 1
ATOM 564 O O . VAL A 1 72 ? -6.426 1.244 -9.094 1 96.5 72 VAL A O 1
ATOM 567 N N . THR A 1 73 ? -8.562 0.525 -8.68 1 95.44 73 THR A N 1
ATOM 568 C CA . THR A 1 73 ? -8.617 -0.212 -9.938 1 95.44 73 THR A CA 1
ATOM 569 C C . THR A 1 73 ? -8.578 0.744 -11.125 1 95.44 73 THR A C 1
ATOM 571 O O . THR A 1 73 ? -9.281 1.76 -11.133 1 95.44 73 THR A O 1
ATOM 574 N N . ASP A 1 74 ? -7.754 0.365 -12.133 1 94.5 74 ASP A N 1
ATOM 575 C CA . ASP A 1 74 ? -7.633 1.16 -13.352 1 94.5 74 ASP A CA 1
ATOM 576 C C . ASP A 1 74 ? -8.984 1.303 -14.047 1 94.5 74 ASP A C 1
ATOM 578 O O . ASP A 1 74 ? -9.797 0.38 -14.031 1 94.5 74 ASP A O 1
ATOM 582 N N . GLU A 1 75 ? -9.219 2.543 -14.648 1 92.38 75 GLU A N 1
ATOM 583 C CA . GLU A 1 75 ? -10.367 2.869 -15.492 1 92.38 75 GLU A CA 1
ATOM 584 C C . GLU A 1 75 ? -11.641 2.957 -14.664 1 92.38 75 GLU A C 1
ATOM 586 O O . GLU A 1 75 ? -12.75 2.93 -15.211 1 92.38 75 GLU A O 1
ATOM 591 N N . THR A 1 76 ? -11.57 3.074 -13.367 1 95 76 THR A N 1
ATOM 592 C CA . THR A 1 76 ? -12.773 3.15 -12.555 1 95 76 THR A CA 1
ATOM 593 C C . THR A 1 76 ? -13 4.574 -12.047 1 95 76 THR A C 1
ATOM 595 O O . THR A 1 76 ? -14.055 4.883 -11.484 1 95 76 THR A O 1
ATOM 598 N N . ASN A 1 77 ? -12.125 5.469 -12.164 1 96.94 77 ASN A N 1
ATOM 599 C CA . ASN A 1 77 ? -12.273 6.863 -11.758 1 96.94 77 ASN A CA 1
ATOM 600 C C . ASN A 1 77 ? -11.75 7.816 -12.828 1 96.94 77 ASN A C 1
ATOM 602 O O . ASN A 1 77 ? -10.727 7.551 -13.453 1 96.94 77 ASN A O 1
ATOM 606 N N . THR A 1 78 ? -12.406 8.922 -13 1 97.5 78 THR A N 1
ATOM 607 C CA . THR A 1 78 ? -12.055 9.922 -14 1 97.5 78 THR A CA 1
ATOM 608 C C . THR A 1 78 ? -10.969 10.859 -13.469 1 97.5 78 THR A C 1
ATOM 610 O O . THR A 1 78 ? -10.695 10.875 -12.273 1 97.5 78 THR A O 1
ATOM 613 N N . LYS A 1 79 ? -10.367 11.555 -14.453 1 96.94 79 LYS A N 1
ATOM 614 C CA . LYS A 1 79 ? -9.414 12.602 -14.094 1 96.94 79 LYS A CA 1
ATOM 615 C C . LYS A 1 79 ? -10.047 13.617 -13.156 1 96.94 79 LYS A C 1
ATOM 617 O O . LYS A 1 79 ? -9.406 14.086 -12.211 1 96.94 79 LYS A O 1
ATOM 622 N N . ALA A 1 80 ? -11.305 13.945 -13.406 1 97.25 80 ALA A N 1
ATOM 623 C CA . ALA A 1 80 ? -12 14.938 -12.586 1 97.25 80 ALA A CA 1
ATOM 624 C C . ALA A 1 80 ? -12.211 14.422 -11.164 1 97.25 80 ALA A C 1
ATOM 626 O O . ALA A 1 80 ? -12.039 15.164 -10.195 1 97.25 80 ALA A O 1
ATOM 627 N N . GLU A 1 81 ? -12.641 13.18 -11.047 1 97.81 81 GLU A N 1
ATOM 628 C CA . GLU A 1 81 ? -12.836 12.57 -9.734 1 97.81 81 GLU A CA 1
ATOM 629 C C . GLU A 1 81 ? -11.531 12.539 -8.945 1 97.81 81 GLU A C 1
ATOM 631 O O . GLU A 1 81 ? -11.516 12.82 -7.742 1 97.81 81 GLU A O 1
ATOM 636 N N . LYS A 1 82 ? -10.43 12.18 -9.633 1 98.31 82 LYS A N 1
ATOM 637 C CA . LYS A 1 82 ? -9.125 12.141 -8.977 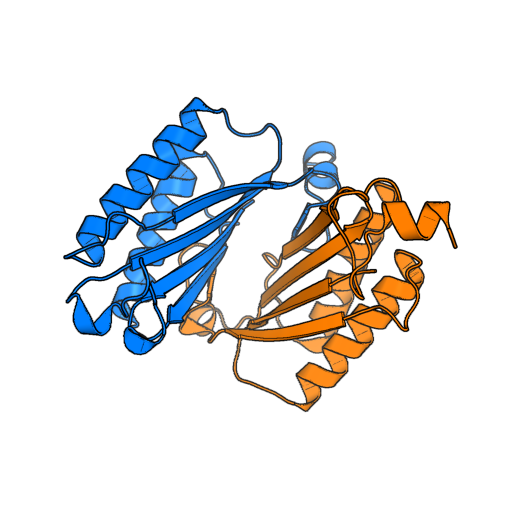1 98.31 82 LYS A CA 1
ATOM 638 C C . LYS A 1 82 ? -8.695 13.531 -8.523 1 98.31 82 LYS A C 1
ATOM 640 O O . LYS A 1 82 ? -8.188 13.695 -7.414 1 98.31 82 LYS A O 1
ATOM 645 N N . ALA A 1 83 ? -8.906 14.539 -9.336 1 98.5 83 ALA A N 1
ATOM 646 C CA . ALA A 1 83 ? -8.578 15.922 -8.977 1 98.5 83 ALA A CA 1
ATOM 647 C C . ALA A 1 83 ? -9.367 16.375 -7.75 1 98.5 83 ALA A C 1
ATOM 649 O O . ALA A 1 83 ? -8.812 16.984 -6.836 1 98.5 83 ALA A O 1
ATOM 650 N N . GLN A 1 84 ? -10.602 16.047 -7.738 1 98.56 84 GLN A N 1
ATOM 651 C CA . GLN A 1 84 ? -11.461 16.391 -6.605 1 98.56 84 GLN A CA 1
ATOM 652 C C . GLN A 1 84 ? -10.992 15.688 -5.332 1 98.56 84 GLN A C 1
ATOM 654 O O . GLN A 1 84 ? -10.977 16.297 -4.258 1 98.56 84 GLN A O 1
ATOM 659 N N . PHE A 1 85 ? -10.641 14.469 -5.488 1 98.75 85 PHE A N 1
ATOM 660 C CA . PHE A 1 85 ? -10.172 13.695 -4.348 1 98.75 85 PHE A CA 1
ATOM 661 C C . PHE A 1 85 ? -8.891 14.297 -3.768 1 98.75 85 PHE A C 1
ATOM 663 O O . PHE A 1 85 ? -8.789 14.492 -2.557 1 98.75 85 PHE A O 1
ATOM 670 N N . ILE A 1 86 ? -7.914 14.586 -4.633 1 98.81 86 ILE A N 1
ATOM 671 C CA . ILE A 1 86 ? -6.633 15.133 -4.207 1 98.81 86 ILE A CA 1
ATOM 672 C C . ILE A 1 86 ? -6.852 16.453 -3.479 1 98.81 86 ILE A C 1
ATOM 674 O O . ILE A 1 86 ? -6.301 16.672 -2.398 1 98.81 86 ILE A O 1
ATOM 678 N N . GLU A 1 87 ? -7.688 17.281 -3.963 1 98.69 87 GLU A N 1
ATOM 679 C CA . GLU A 1 87 ? -8 18.562 -3.344 1 98.69 87 GLU A CA 1
ATOM 680 C C . GLU A 1 87 ? -8.672 18.375 -1.985 1 98.69 87 GLU A C 1
ATOM 682 O O . GLU A 1 87 ? -8.281 19 -1.001 1 98.69 87 GLU A O 1
ATOM 687 N N . ALA A 1 88 ? -9.656 17.516 -1.929 1 98.81 88 ALA A N 1
ATOM 688 C CA . ALA A 1 88 ? -10.43 17.281 -0.709 1 98.81 88 ALA A CA 1
ATOM 689 C C . ALA A 1 88 ? -9.555 16.688 0.389 1 98.81 88 ALA A C 1
ATOM 691 O O . ALA A 1 88 ? -9.688 17.047 1.562 1 98.81 88 ALA A O 1
ATOM 692 N N . VAL A 1 89 ? -8.664 15.766 0.03 1 98.81 89 VAL A N 1
ATOM 693 C CA . VAL A 1 89 ? -7.766 15.172 1.01 1 98.81 89 VAL A CA 1
ATOM 694 C C . VAL A 1 89 ? -6.855 16.25 1.597 1 98.81 89 VAL A C 1
ATOM 696 O O . VAL A 1 89 ? -6.688 16.328 2.816 1 98.81 89 VAL A O 1
ATOM 699 N N . PHE A 1 90 ? -6.285 17.047 0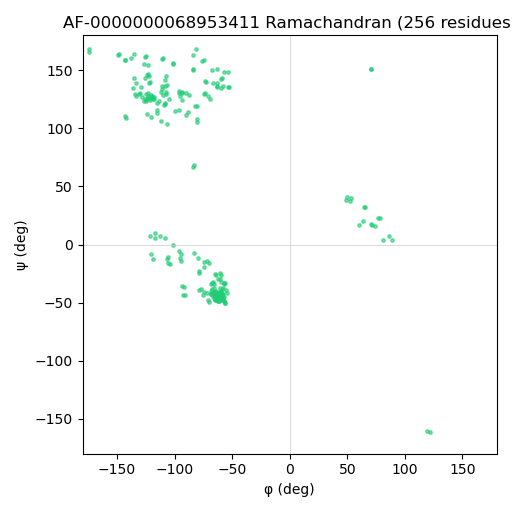.725 1 98.81 90 PHE A N 1
ATOM 700 C CA . PHE A 1 90 ? -5.387 18.094 1.205 1 98.81 90 PHE A CA 1
ATOM 701 C C . PHE A 1 90 ? -6.105 19.016 2.182 1 98.81 90 PHE A C 1
ATOM 703 O O . PHE A 1 90 ? -5.578 19.328 3.25 1 98.81 90 PHE A O 1
ATOM 710 N N . GLU A 1 91 ? -7.289 19.406 1.819 1 98.62 91 GLU A N 1
ATOM 711 C CA . GLU A 1 91 ? -8.062 20.297 2.68 1 98.62 91 GLU A CA 1
ATOM 712 C C . GLU A 1 91 ? -8.367 19.641 4.023 1 98.62 91 GLU A C 1
ATOM 714 O O . GLU A 1 91 ? -8.227 20.281 5.074 1 98.62 91 GLU A O 1
ATOM 719 N N . THR A 1 92 ? -8.828 18.469 3.975 1 98.75 92 THR A N 1
ATOM 720 C CA . THR A 1 92 ? -9.188 17.734 5.18 1 98.75 92 THR A CA 1
ATOM 721 C C . THR A 1 92 ? -7.973 17.562 6.094 1 98.75 92 THR A C 1
ATOM 723 O O . THR A 1 92 ? -8.055 17.812 7.297 1 98.75 92 THR A O 1
ATOM 726 N N . MET A 1 93 ? -6.805 17.188 5.52 1 98.69 93 MET A N 1
ATOM 727 C CA . MET A 1 93 ? -5.59 16.984 6.305 1 98.69 93 MET A CA 1
ATOM 728 C C . MET A 1 93 ? -5.066 18.297 6.859 1 98.69 93 MET A C 1
ATOM 730 O O . MET A 1 93 ? -4.508 18.344 7.957 1 98.69 93 MET A O 1
ATOM 734 N N . SER A 1 94 ? -5.234 19.359 6.109 1 98.56 94 SER A N 1
ATOM 735 C CA . SER A 1 94 ? -4.863 20.688 6.609 1 98.56 94 SER A CA 1
ATOM 736 C C . SER A 1 94 ? -5.605 21.016 7.895 1 98.56 94 SER A C 1
ATOM 738 O O . SER A 1 94 ? -5.023 21.562 8.836 1 98.56 94 SER A O 1
ATOM 740 N N . GLY A 1 95 ? -6.848 20.703 7.918 1 98.31 95 GLY A N 1
ATOM 741 C CA . GLY A 1 95 ? -7.637 20.938 9.117 1 98.31 95 GLY A CA 1
ATOM 742 C C . GLY A 1 95 ? -7.219 20.047 10.281 1 98.31 95 GLY A C 1
ATOM 743 O O . GLY A 1 95 ? -7.18 20.5 11.43 1 98.31 95 GLY A O 1
ATOM 744 N N . LEU A 1 96 ? -6.879 18.828 10.094 1 98.31 96 LEU A N 1
ATOM 745 C CA . LEU A 1 96 ? -6.578 17.859 11.133 1 98.31 96 LEU A CA 1
ATOM 746 C C . LEU A 1 96 ? -5.188 18.094 11.711 1 98.31 96 LEU A C 1
ATOM 748 O O . LEU A 1 96 ? -4.977 17.922 12.914 1 98.31 96 LEU A O 1
ATOM 752 N N . LEU A 1 97 ? -4.199 18.453 10.891 1 97.69 97 LEU A N 1
ATOM 753 C CA . LEU A 1 97 ? -2.807 18.531 11.32 1 97.69 97 LEU A CA 1
ATOM 754 C C . LEU A 1 97 ? -2.451 19.953 11.766 1 97.69 97 LEU A C 1
ATOM 756 O O . LEU A 1 97 ? -1.615 20.125 12.656 1 97.69 97 LEU A O 1
ATOM 760 N N . GLY A 1 98 ? -3.059 20.938 11.062 1 97.5 98 GLY A N 1
ATOM 761 C CA . GLY A 1 98 ? -2.643 22.297 11.305 1 97.5 98 GLY A CA 1
ATOM 762 C C . GLY A 1 98 ? -1.247 22.609 10.789 1 97.5 98 GLY A C 1
ATOM 763 O O . GLY A 1 98 ? -0.403 21.703 10.711 1 97.5 98 GLY A O 1
ATOM 764 N N . LYS A 1 99 ? -0.961 23.812 10.422 1 98 99 LYS A N 1
ATOM 765 C CA . LYS A 1 99 ? 0.334 24.281 9.938 1 98 99 LYS A CA 1
ATOM 766 C C . LYS A 1 99 ? 0.877 23.359 8.844 1 98 99 LYS A C 1
ATOM 768 O O . LYS A 1 99 ? 2.049 22.984 8.875 1 98 99 LYS A O 1
ATOM 773 N N . LEU A 1 100 ? 0.052 22.922 7.977 1 98.44 100 LEU A N 1
ATOM 774 C CA . LEU A 1 100 ? 0.4 21.938 6.957 1 98.44 100 LEU A CA 1
ATOM 775 C C . LEU A 1 100 ? 1.307 22.547 5.898 1 98.44 100 LEU A C 1
ATOM 777 O O . LEU A 1 100 ? 1.01 23.625 5.367 1 98.44 100 LEU A O 1
ATOM 781 N N . HIS A 1 101 ? 2.414 21.922 5.621 1 98.38 101 HIS A N 1
ATOM 782 C CA . HIS A 1 101 ? 3.275 22.328 4.512 1 98.38 101 HIS A CA 1
ATOM 783 C C . HIS A 1 101 ? 2.588 22.094 3.172 1 98.38 101 HIS A C 1
ATOM 785 O O . HIS A 1 101 ? 1.966 21.047 2.957 1 98.38 101 HIS A O 1
ATOM 791 N N . PRO A 1 102 ? 2.711 23 2.234 1 97.62 102 PRO A N 1
ATOM 792 C CA . PRO A 1 102 ? 2.062 22.812 0.934 1 97.62 102 PRO A CA 1
ATOM 793 C C . PRO A 1 102 ? 2.615 21.625 0.165 1 97.62 102 PRO A C 1
ATOM 795 O O . PRO A 1 102 ? 1.92 21.047 -0.683 1 97.62 102 PRO A O 1
ATOM 798 N N . VAL A 1 103 ? 3.893 21.281 0.491 1 97.69 103 VAL A N 1
ATOM 799 C CA . VAL A 1 103 ? 4.512 20.125 -0.146 1 97.69 103 VAL A CA 1
ATOM 800 C C . VAL A 1 103 ? 4.098 18.859 0.586 1 97.69 103 VAL A C 1
ATOM 802 O O . VAL A 1 103 ? 4.902 18.266 1.312 1 97.69 103 VAL A O 1
ATOM 805 N N . SER A 1 104 ? 2.908 18.531 0.495 1 98.38 104 SER A N 1
ATOM 806 C CA . SER A 1 104 ? 2.25 17.312 0.957 1 98.38 104 SER A CA 1
ATOM 807 C C . SER A 1 104 ? 1.549 16.594 -0.192 1 98.38 104 SER A C 1
ATOM 809 O O . SER A 1 104 ? 0.721 17.188 -0.887 1 98.38 104 SER A O 1
ATOM 811 N N . TYR A 1 105 ? 1.837 15.32 -0.408 1 98.12 105 TYR A N 1
ATOM 812 C CA . TYR A 1 105 ? 1.51 14.656 -1.669 1 98.12 105 TYR A CA 1
ATOM 813 C C . TYR A 1 105 ? 0.362 13.672 -1.487 1 98.12 105 TYR A C 1
ATOM 815 O O . TYR A 1 105 ? 0.284 12.984 -0.469 1 98.12 105 TYR A O 1
ATOM 823 N N . VAL A 1 106 ? -0.453 13.633 -2.445 1 98.62 106 VAL A N 1
ATOM 824 C CA . VAL A 1 106 ? -1.43 12.562 -2.658 1 98.62 106 VAL A CA 1
ATOM 825 C C . VAL A 1 106 ? -1.171 11.891 -4 1 98.62 106 VAL A C 1
ATOM 827 O O . VAL A 1 106 ? -1.062 12.555 -5.031 1 98.62 106 VAL A O 1
ATOM 830 N N . HIS A 1 107 ? -1.017 10.609 -3.967 1 98.38 107 HIS A N 1
ATOM 831 C CA . HIS A 1 107 ? -0.78 9.828 -5.172 1 98.38 107 HIS A CA 1
ATOM 832 C C . HIS A 1 107 ? -1.866 8.773 -5.367 1 98.38 107 HIS A C 1
ATOM 834 O O . HIS A 1 107 ? -1.967 7.824 -4.582 1 98.38 107 HIS A O 1
ATOM 840 N N . VAL A 1 108 ? -2.674 9.008 -6.379 1 97.94 108 VAL A N 1
ATOM 841 C CA . VAL A 1 108 ? -3.648 8 -6.785 1 97.94 108 VAL A CA 1
ATOM 842 C C . VAL A 1 108 ? -3.016 7.047 -7.793 1 97.94 108 VAL A C 1
ATOM 844 O O . VAL A 1 108 ? -2.711 7.441 -8.922 1 97.94 108 VAL A O 1
ATOM 847 N N . ILE A 1 109 ? -2.859 5.785 -7.422 1 96.25 109 ILE A N 1
ATOM 848 C CA . ILE A 1 109 ? -2.191 4.762 -8.211 1 96.25 109 ILE A CA 1
ATOM 849 C C . ILE A 1 109 ? -3.234 3.906 -8.938 1 96.25 109 ILE A C 1
ATOM 851 O O . ILE A 1 109 ? -3.99 3.17 -8.297 1 96.25 109 ILE A O 1
ATOM 855 N N . ASP A 1 110 ? -3.203 3.992 -10.305 1 95.69 110 ASP A N 1
ATOM 856 C CA . ASP A 1 110 ? -4.094 3.152 -11.102 1 95.69 110 ASP A CA 1
ATOM 857 C C . ASP A 1 110 ? -3.525 1.743 -11.25 1 95.69 110 ASP A C 1
ATOM 859 O O . ASP A 1 110 ? -2.596 1.524 -12.031 1 95.69 110 ASP A O 1
ATOM 863 N N . ALA A 1 111 ? -4.145 0.811 -10.57 1 95.44 111 ALA A N 1
ATOM 864 C CA . ALA A 1 111 ? -3.697 -0.578 -10.641 1 95.44 111 ALA A CA 1
ATOM 865 C C . ALA A 1 111 ? -4.512 -1.367 -11.664 1 95.44 111 ALA A C 1
ATOM 867 O O . ALA A 1 111 ? -5.746 -1.306 -11.664 1 95.44 111 ALA A O 1
ATOM 868 N N . ARG A 1 112 ? -3.828 -2.158 -12.633 1 95.31 112 ARG A N 1
ATOM 869 C CA . ARG A 1 112 ? -4.531 -3.012 -13.586 1 95.31 112 ARG A CA 1
ATOM 870 C C . ARG A 1 112 ? -5.406 -4.031 -12.859 1 95.31 112 ARG A C 1
ATOM 872 O O . ARG A 1 112 ? -4.953 -4.695 -11.93 1 95.31 112 ARG A O 1
ATOM 879 N N . ALA A 1 113 ? -6.578 -4.188 -13.344 1 95 113 ALA A N 1
ATOM 880 C CA . ALA A 1 113 ? -7.562 -5.047 -12.688 1 95 113 ALA A CA 1
ATOM 881 C C . ALA A 1 113 ? -7.051 -6.48 -12.586 1 95 113 ALA A C 1
ATOM 883 O O . ALA A 1 113 ? -7.379 -7.191 -11.633 1 95 113 ALA A O 1
ATOM 884 N N . ALA A 1 114 ? -6.262 -6.898 -13.547 1 94.75 114 ALA A N 1
ATOM 885 C CA . ALA A 1 114 ? -5.766 -8.273 -13.586 1 94.75 114 ALA A CA 1
ATOM 886 C C . ALA A 1 114 ? -4.539 -8.438 -12.688 1 94.75 114 ALA A C 1
ATOM 888 O O . ALA A 1 114 ? -4.055 -9.555 -12.492 1 94.75 114 ALA A O 1
ATOM 889 N N . ALA A 1 115 ? -3.967 -7.371 -12.102 1 95.44 115 ALA A N 1
ATOM 890 C CA . ALA A 1 115 ? -2.717 -7.391 -11.344 1 95.44 115 ALA A CA 1
ATOM 891 C C . ALA A 1 115 ? -2.932 -6.895 -9.922 1 95.44 115 ALA A C 1
ATOM 893 O O . ALA A 1 115 ? -1.969 -6.621 -9.203 1 95.44 115 ALA A O 1
ATOM 894 N N . TYR A 1 116 ? -4.125 -6.695 -9.586 1 96.25 116 TYR A N 1
ATOM 895 C CA . TYR A 1 116 ? -4.516 -6.125 -8.297 1 96.25 116 TYR A CA 1
ATOM 896 C C . TYR A 1 116 ? -5.691 -6.891 -7.695 1 96.25 116 TYR A C 1
ATOM 898 O O . TYR A 1 116 ? -6.633 -7.25 -8.406 1 96.25 116 TYR A O 1
ATOM 906 N N . GLY A 1 117 ? -5.531 -7.18 -6.359 1 95.44 117 GLY A N 1
ATOM 907 C CA . GLY A 1 117 ? -6.645 -7.895 -5.762 1 95.44 117 GLY A CA 1
ATOM 908 C C . GLY A 1 117 ? -6.496 -8.086 -4.262 1 95.44 117 GLY A C 1
ATOM 909 O O . GLY A 1 117 ? -5.457 -7.75 -3.689 1 95.44 117 GLY A O 1
ATOM 910 N N . TYR A 1 118 ? -7.578 -8.516 -3.645 1 97.19 118 TYR A N 1
ATOM 911 C CA . TYR A 1 118 ? -7.645 -8.875 -2.234 1 97.19 118 TYR A CA 1
ATOM 912 C C . TYR A 1 118 ? -8.398 -10.188 -2.043 1 97.19 118 TYR A C 1
ATOM 914 O O . TYR A 1 118 ? -9.039 -10.68 -2.975 1 97.19 118 TYR A O 1
ATOM 922 N N . GLY A 1 119 ? -8.219 -10.773 -0.812 1 96.19 119 GLY A N 1
ATOM 923 C CA . GLY A 1 119 ? -8.906 -12.023 -0.536 1 96.19 119 GLY A CA 1
ATOM 924 C C . GLY A 1 119 ? -8.523 -13.133 -1.493 1 96.19 119 GLY A C 1
ATOM 925 O O . GLY A 1 119 ? -9.305 -14.062 -1.721 1 96.19 119 GLY A O 1
ATOM 926 N N . GLY A 1 120 ? -7.434 -12.945 -2.188 1 96.75 120 GLY A N 1
ATOM 927 C CA . GLY A 1 120 ? -6.922 -13.992 -3.062 1 96.75 120 GLY A CA 1
ATOM 928 C C . GLY A 1 120 ? -7.496 -13.93 -4.465 1 96.75 120 GLY A C 1
ATOM 929 O O . GLY A 1 120 ? -7.262 -14.82 -5.281 1 96.75 120 GLY A O 1
ATOM 930 N N . ARG A 1 121 ? -8.297 -12.922 -4.742 1 97.5 121 ARG A N 1
ATOM 931 C CA . ARG A 1 121 ? -8.914 -12.789 -6.062 1 97.5 121 ARG A CA 1
ATOM 932 C C . ARG A 1 121 ? -8.555 -11.453 -6.699 1 97.5 121 ARG A C 1
ATOM 934 O O . ARG A 1 121 ? -8.516 -10.422 -6.016 1 97.5 121 ARG A O 1
ATOM 941 N N . THR A 1 122 ? -8.391 -11.492 -8.031 1 96.94 122 THR A N 1
ATOM 942 C CA . THR A 1 122 ? -8.141 -10.25 -8.766 1 96.94 122 THR A CA 1
ATOM 943 C C . THR A 1 122 ? -9.422 -9.445 -8.914 1 96.94 122 THR A C 1
ATOM 945 O O . THR A 1 122 ? -10.523 -10 -8.828 1 96.94 122 THR A O 1
ATOM 948 N N . GLN A 1 123 ? -9.172 -8.172 -9.141 1 95 123 GLN A N 1
ATOM 949 C CA . GLN A 1 123 ? -10.328 -7.316 -9.383 1 95 123 GLN A CA 1
ATOM 950 C C . GLN A 1 123 ? -11.016 -7.684 -10.695 1 95 123 GLN A C 1
ATOM 952 O O . GLN A 1 123 ? -12.242 -7.57 -10.812 1 95 123 GLN A O 1
ATOM 957 N N . GLU A 1 124 ? -10.242 -8.141 -11.695 1 93.25 124 GLU A N 1
ATOM 958 C CA . GLU A 1 124 ? -10.812 -8.617 -12.953 1 93.25 124 GLU A CA 1
ATOM 959 C C . GLU A 1 124 ? -11.727 -9.82 -12.727 1 93.25 124 GLU A C 1
ATOM 961 O O . GLU A 1 124 ? -12.844 -9.867 -13.25 1 93.25 124 GLU A O 1
ATOM 966 N N . TYR A 1 125 ? -11.242 -10.734 -12.016 1 94.19 125 TYR A N 1
ATOM 967 C CA . TYR A 1 125 ? -12.047 -11.914 -11.703 1 94.19 125 TYR A CA 1
ATOM 968 C C . TYR A 1 125 ? -13.352 -11.523 -11.023 1 94.19 125 TYR A C 1
ATOM 970 O O . TYR A 1 125 ? -14.422 -12.031 -11.383 1 94.19 125 TYR A O 1
ATOM 978 N N . ARG A 1 126 ? -13.344 -10.633 -10.055 1 92.88 126 ARG A N 1
ATOM 979 C CA . ARG A 1 126 ? -14.523 -10.203 -9.312 1 92.88 126 ARG A CA 1
ATOM 980 C C . ARG A 1 126 ? -15.531 -9.516 -10.234 1 92.88 126 ARG A C 1
ATOM 982 O O . ARG A 1 126 ? -16.734 -9.711 -10.094 1 92.88 126 ARG A O 1
ATOM 989 N N . HIS A 1 127 ? -14.977 -8.703 -11.039 1 87.81 127 HIS A N 1
ATOM 990 C CA . HIS A 1 127 ? -15.852 -8.016 -11.984 1 87.81 127 HIS A CA 1
ATOM 991 C C . HIS A 1 127 ? -16.578 -9.016 -12.891 1 87.81 127 HIS A C 1
ATOM 993 O O . HIS A 1 127 ? -17.766 -8.844 -13.18 1 87.81 127 HIS A O 1
ATOM 999 N N . GLN A 1 128 ? -15.891 -10.047 -13.25 1 89.81 128 GLN A N 1
ATOM 1000 C CA . GLN A 1 128 ? -16.438 -11.031 -14.18 1 89.81 128 GLN A CA 1
ATOM 1001 C C . GLN A 1 128 ? -17.406 -11.977 -13.469 1 89.81 128 GLN A C 1
ATOM 1003 O O . GLN A 1 128 ? -18.297 -12.555 -14.102 1 89.81 128 GLN A O 1
ATOM 1008 N N . HIS A 1 129 ? -17.312 -12.141 -12.195 1 89.38 129 HIS A N 1
ATOM 1009 C CA . HIS A 1 129 ? -18.078 -13.164 -11.508 1 89.38 129 HIS A CA 1
ATOM 1010 C C . HIS A 1 129 ? -19 -12.555 -10.445 1 89.38 129 HIS A C 1
ATOM 1012 O O . HIS A 1 129 ? -19.672 -13.281 -9.711 1 89.38 129 HIS A O 1
ATOM 1018 N N . GLY A 1 130 ? -18.844 -11.312 -10.203 1 74.5 130 GLY A N 1
ATOM 1019 C CA . GLY A 1 130 ? -19.719 -10.625 -9.258 1 74.5 130 GLY A CA 1
ATOM 1020 C C . GLY A 1 130 ? -20.859 -9.898 -9.922 1 74.5 130 GLY A C 1
ATOM 1021 O O . GLY A 1 130 ? -20.875 -9.727 -11.148 1 74.5 130 GLY A O 1
ATOM 1022 N N . MET B 1 1 ? 13.305 -9.656 -11.867 1 72.31 1 MET B N 1
ATOM 1023 C CA . MET B 1 1 ? 13.875 -8.891 -10.766 1 72.31 1 MET B CA 1
ATOM 1024 C C . MET B 1 1 ? 12.781 -8.188 -9.961 1 72.31 1 MET B C 1
ATOM 1026 O O . MET B 1 1 ? 12.32 -7.109 -10.336 1 72.31 1 MET B O 1
ATOM 1030 N N . PRO B 1 2 ? 12.32 -8.922 -8.914 1 91.31 2 PRO B N 1
ATOM 1031 C CA . PRO B 1 2 ? 11.203 -8.312 -8.195 1 91.31 2 PRO B CA 1
ATOM 1032 C C . PRO B 1 2 ? 11.617 -7.727 -6.852 1 91.31 2 PRO B C 1
ATOM 1034 O O . PRO B 1 2 ? 12.461 -8.297 -6.16 1 91.31 2 PRO B O 1
ATOM 1037 N N . HIS B 1 3 ? 11.344 -6.539 -6.648 1 94.56 3 HIS B N 1
ATOM 1038 C CA . HIS B 1 3 ? 11.312 -5.977 -5.301 1 94.56 3 HIS B CA 1
ATOM 1039 C C . HIS B 1 3 ? 9.938 -6.152 -4.668 1 94.56 3 HIS B C 1
ATOM 1041 O O . HIS B 1 3 ? 8.914 -5.844 -5.289 1 94.56 3 HIS B O 1
ATOM 1047 N N . ILE B 1 4 ? 10 -6.707 -3.461 1 98.25 4 ILE B N 1
ATOM 1048 C CA . ILE B 1 4 ? 8.758 -7 -2.748 1 98.25 4 ILE B CA 1
ATOM 1049 C C . ILE B 1 4 ? 8.734 -6.238 -1.426 1 98.25 4 ILE B C 1
ATOM 1051 O O . ILE B 1 4 ? 9.695 -6.289 -0.654 1 98.25 4 ILE B O 1
ATOM 1055 N N . VAL B 1 5 ? 7.668 -5.48 -1.224 1 98.31 5 VAL B N 1
ATOM 1056 C CA . VAL B 1 5 ? 7.391 -4.867 0.072 1 98.31 5 VAL B CA 1
ATOM 1057 C C . VAL B 1 5 ? 6.195 -5.559 0.727 1 98.31 5 VAL B C 1
ATOM 1059 O O . VAL B 1 5 ? 5.098 -5.578 0.165 1 98.31 5 VAL B O 1
ATOM 1062 N N . LEU B 1 6 ? 6.426 -6.094 1.869 1 98.62 6 LEU B N 1
ATOM 1063 C CA . LEU B 1 6 ? 5.402 -6.793 2.639 1 98.62 6 LEU B CA 1
ATOM 1064 C C . LEU B 1 6 ? 5.117 -6.066 3.949 1 98.62 6 LEU B C 1
ATOM 1066 O O . LEU B 1 6 ? 6 -5.953 4.805 1 98.62 6 LEU B O 1
ATOM 1070 N N . HIS B 1 7 ? 3.926 -5.535 4.062 1 98.62 7 HIS B N 1
ATOM 1071 C CA . HIS B 1 7 ? 3.441 -5.023 5.34 1 98.62 7 HIS B CA 1
ATOM 1072 C C . HIS B 1 7 ? 2.65 -6.086 6.094 1 98.62 7 HIS B C 1
ATOM 1074 O O . HIS B 1 7 ? 1.758 -6.719 5.527 1 98.62 7 HIS B O 1
ATOM 1080 N N . LEU B 1 8 ? 2.994 -6.223 7.316 1 98.69 8 LEU B N 1
ATOM 1081 C CA . LEU B 1 8 ? 2.293 -7.137 8.211 1 98.69 8 LEU B CA 1
ATOM 1082 C C . LEU B 1 8 ? 1.726 -6.395 9.414 1 98.69 8 LEU B C 1
ATOM 1084 O O . LEU B 1 8 ? 2.381 -5.508 9.969 1 98.69 8 LEU B O 1
ATOM 1088 N N . SER B 1 9 ? 0.517 -6.832 9.742 1 98.62 9 SER B N 1
ATOM 1089 C CA . SER B 1 9 ? -0.028 -6.262 10.969 1 98.62 9 SER B CA 1
ATOM 1090 C C . SER B 1 9 ? 0.666 -6.836 12.203 1 98.62 9 SER B C 1
ATOM 1092 O O . SER B 1 9 ? 1.011 -8.016 12.234 1 98.62 9 SER B O 1
ATOM 1094 N N . GLY B 1 10 ? 0.896 -5.984 13.141 1 97.56 10 GLY B N 1
ATOM 1095 C CA . GLY B 1 10 ? 1.413 -6.469 14.414 1 97.56 10 GLY B CA 1
ATOM 1096 C C . GLY B 1 10 ? 2.77 -5.891 14.766 1 97.56 10 GLY B C 1
ATOM 1097 O O . GLY B 1 10 ? 3.107 -4.781 14.344 1 97.56 10 GLY B O 1
ATOM 1098 N N . GLN B 1 11 ? 3.395 -6.625 15.672 1 97.25 11 GLN B N 1
ATOM 1099 C CA . GLN B 1 11 ? 4.723 -6.246 16.141 1 97.25 11 GLN B CA 1
ATOM 1100 C C . GLN B 1 11 ? 5.801 -7.094 15.469 1 97.25 11 GLN B C 1
ATOM 1102 O O . GLN B 1 11 ? 5.535 -8.211 15.023 1 97.25 11 GLN B O 1
ATOM 1107 N N . PRO B 1 12 ? 7.035 -6.488 15.445 1 97.31 12 PRO B N 1
ATOM 1108 C CA . PRO B 1 12 ? 8.133 -7.23 14.812 1 97.31 12 PRO B CA 1
ATOM 1109 C C . PRO B 1 12 ? 8.297 -8.641 15.383 1 97.31 12 PRO B C 1
ATOM 1111 O O . PRO B 1 12 ? 8.211 -8.828 16.594 1 97.31 12 PRO B O 1
ATOM 1114 N N . ASP B 1 13 ? 8.469 -9.586 14.508 1 97.81 13 ASP B N 1
ATOM 1115 C CA . ASP B 1 13 ? 8.633 -11.016 14.781 1 97.81 13 ASP B CA 1
ATOM 1116 C C . ASP B 1 13 ? 9.648 -11.648 13.836 1 97.81 13 ASP B C 1
ATOM 1118 O O . ASP B 1 13 ? 9.344 -11.883 12.664 1 97.81 13 ASP B O 1
ATOM 1122 N N . ALA B 1 14 ? 10.766 -11.992 14.359 1 97.75 14 ALA B N 1
ATOM 1123 C CA . ALA B 1 14 ? 11.875 -12.453 13.531 1 97.75 14 ALA B CA 1
ATOM 1124 C C . ALA B 1 14 ? 11.523 -13.758 12.82 1 97.75 14 ALA B C 1
ATOM 1126 O O . ALA B 1 14 ? 11.859 -13.945 11.648 1 97.75 14 ALA B O 1
ATOM 1127 N N . ASP B 1 15 ? 10.938 -14.617 13.562 1 98.38 15 ASP B N 1
ATOM 1128 C CA . ASP B 1 15 ? 10.57 -15.898 12.969 1 98.38 15 ASP B CA 1
ATOM 1129 C C . ASP B 1 15 ? 9.547 -15.711 11.852 1 98.38 15 ASP B C 1
ATOM 1131 O O . ASP B 1 15 ? 9.688 -16.281 10.766 1 98.38 15 ASP B O 1
ATOM 1135 N N . LEU B 1 16 ? 8.516 -14.93 12.094 1 98.12 16 LEU B N 1
ATOM 1136 C CA . LEU B 1 16 ? 7.504 -14.656 11.078 1 98.12 16 LEU B CA 1
ATOM 1137 C C . LEU B 1 16 ? 8.117 -13.977 9.859 1 98.12 16 LEU B C 1
ATOM 1139 O O . LEU B 1 16 ? 7.758 -14.281 8.727 1 98.12 16 LEU B O 1
ATOM 1143 N N . THR B 1 17 ? 9.031 -13.047 10.109 1 98.5 17 THR B N 1
ATOM 1144 C CA . THR B 1 17 ? 9.734 -12.367 9.031 1 98.5 17 THR B CA 1
ATOM 1145 C C . THR B 1 17 ? 10.43 -13.367 8.117 1 98.5 17 THR B C 1
ATOM 1147 O O . THR B 1 17 ? 10.234 -13.352 6.902 1 98.5 17 THR B O 1
ATOM 1150 N N . ARG B 1 18 ? 11.156 -14.25 8.68 1 98.44 18 ARG B N 1
ATOM 1151 C CA . ARG B 1 18 ? 11.922 -15.219 7.902 1 98.44 18 ARG B CA 1
ATOM 1152 C C . ARG B 1 18 ? 10.992 -16.172 7.145 1 98.44 18 ARG B C 1
ATOM 1154 O O . ARG B 1 18 ? 11.203 -16.422 5.957 1 98.44 18 ARG B O 1
ATOM 1161 N N . ARG B 1 19 ? 10 -16.578 7.781 1 98.56 19 ARG B N 1
ATOM 1162 C CA . ARG B 1 19 ? 9.102 -17.562 7.184 1 98.56 19 ARG B CA 1
ATOM 1163 C C . ARG B 1 19 ? 8.273 -16.938 6.066 1 98.56 19 ARG B C 1
ATOM 1165 O O . ARG B 1 19 ? 8.078 -17.562 5.016 1 98.56 19 ARG B O 1
ATOM 1172 N N . SER B 1 20 ? 7.785 -15.742 6.281 1 98.69 20 SER B N 1
ATOM 1173 C CA . SER B 1 20 ? 6.98 -15.086 5.254 1 98.69 20 SER B CA 1
ATOM 1174 C C . SER B 1 20 ? 7.824 -14.727 4.035 1 98.69 20 SER B C 1
ATOM 1176 O O . SER B 1 20 ? 7.41 -14.953 2.898 1 98.69 20 SER B O 1
ATOM 1178 N N . ALA B 1 21 ? 9.008 -14.234 4.309 1 98.44 21 ALA B N 1
ATOM 1179 C CA . ALA B 1 21 ? 9.898 -13.867 3.207 1 98.44 21 ALA B CA 1
ATOM 1180 C C . ALA B 1 21 ? 10.242 -15.086 2.357 1 98.44 21 ALA B C 1
ATOM 1182 O O . ALA B 1 21 ? 10.219 -15.016 1.125 1 98.44 21 ALA B O 1
ATOM 1183 N N . ARG B 1 22 ? 10.5 -16.125 3 1 98.5 22 ARG B N 1
ATOM 1184 C CA . ARG B 1 22 ? 10.844 -17.359 2.287 1 98.5 22 ARG B CA 1
ATOM 1185 C C . ARG B 1 22 ? 9.656 -17.859 1.464 1 98.5 22 ARG B C 1
ATOM 1187 O O . ARG B 1 22 ? 9.812 -18.219 0.294 1 98.5 22 ARG B O 1
ATOM 1194 N N . ALA B 1 23 ? 8.523 -17.891 2.062 1 98.62 23 ALA B N 1
ATOM 1195 C CA . ALA B 1 23 ? 7.332 -18.391 1.392 1 98.62 23 ALA B CA 1
ATOM 1196 C C . ALA B 1 23 ? 6.988 -17.547 0.171 1 98.62 23 ALA B C 1
ATOM 1198 O O . ALA B 1 23 ? 6.645 -18.078 -0.887 1 98.62 23 ALA B O 1
ATOM 1199 N N . ILE B 1 24 ? 7.102 -16.219 0.284 1 98.5 24 ILE B N 1
ATOM 1200 C CA . ILE B 1 24 ? 6.789 -15.312 -0.813 1 98.5 24 ILE B CA 1
ATOM 1201 C C . ILE B 1 24 ? 7.824 -15.477 -1.926 1 98.5 24 ILE B C 1
ATOM 1203 O O . ILE B 1 24 ? 7.477 -15.477 -3.109 1 98.5 24 ILE B O 1
ATOM 1207 N N . ALA B 1 25 ? 9.047 -15.633 -1.526 1 98.25 25 ALA B N 1
ATOM 1208 C CA . ALA B 1 25 ? 10.094 -15.859 -2.518 1 98.25 25 ALA B CA 1
ATOM 1209 C C . ALA B 1 25 ? 9.852 -17.156 -3.281 1 98.25 25 ALA B C 1
ATOM 1211 O O . ALA B 1 25 ? 10.016 -17.203 -4.504 1 98.25 25 ALA B O 1
ATOM 1212 N N . ASP B 1 26 ? 9.477 -18.203 -2.582 1 98.56 26 ASP B N 1
ATOM 1213 C CA . ASP B 1 26 ? 9.164 -19.484 -3.211 1 98.56 26 ASP B CA 1
ATOM 1214 C C . ASP B 1 26 ? 8.062 -19.312 -4.258 1 98.56 26 ASP B C 1
ATOM 1216 O O . ASP B 1 26 ? 8.18 -19.828 -5.375 1 98.56 26 ASP B O 1
ATOM 1220 N N . LEU B 1 27 ? 7.023 -18.656 -3.908 1 98.62 27 LEU B N 1
ATOM 1221 C CA . LEU B 1 27 ? 5.902 -18.453 -4.82 1 98.62 27 LEU B CA 1
ATOM 1222 C C . LEU B 1 27 ? 6.32 -17.594 -6.012 1 98.62 27 LEU B C 1
ATOM 1224 O O . LEU B 1 27 ? 5.895 -17.844 -7.145 1 98.62 27 LEU B O 1
ATOM 1228 N N . THR B 1 28 ? 7.121 -16.547 -5.762 1 98.56 28 THR B N 1
ATOM 1229 C CA . THR B 1 28 ? 7.594 -15.672 -6.824 1 98.56 28 THR B CA 1
ATOM 1230 C C . THR B 1 28 ? 8.406 -16.453 -7.855 1 98.56 28 THR B C 1
ATOM 1232 O O . THR B 1 28 ? 8.234 -16.266 -9.062 1 98.56 28 THR B O 1
ATOM 1235 N N . GLU B 1 29 ? 9.195 -17.328 -7.391 1 98.06 29 GLU B N 1
ATOM 1236 C CA . GLU B 1 29 ? 9.992 -18.172 -8.273 1 98.06 29 GLU B CA 1
ATOM 1237 C C . GLU B 1 29 ? 9.102 -19.172 -9.008 1 98.06 29 GLU B C 1
ATOM 1239 O O . GLU B 1 29 ? 9.156 -19.281 -10.242 1 98.06 29 GLU B O 1
ATOM 1244 N N . ARG B 1 30 ? 8.297 -19.844 -8.359 1 98.25 30 ARG B N 1
ATOM 1245 C CA . ARG B 1 30 ? 7.539 -20.969 -8.914 1 98.25 30 ARG B CA 1
ATOM 1246 C C . ARG B 1 30 ? 6.414 -20.484 -9.812 1 98.25 30 ARG B C 1
ATOM 1248 O O . ARG B 1 30 ? 6.164 -21.078 -10.875 1 98.25 30 ARG B O 1
ATOM 1255 N N . VAL B 1 31 ? 5.758 -19.484 -9.43 1 98.31 31 VAL B N 1
ATOM 1256 C CA . VAL B 1 31 ? 4.543 -19.062 -10.125 1 98.31 31 VAL B CA 1
ATOM 1257 C C . VAL B 1 31 ? 4.887 -18.016 -11.18 1 98.31 31 VAL B C 1
ATOM 1259 O O . VAL B 1 31 ? 4.402 -18.094 -12.312 1 98.31 31 VAL B O 1
ATOM 1262 N N . LEU B 1 32 ? 5.762 -17.047 -10.812 1 97.81 32 LEU B N 1
ATOM 1263 C CA . LEU B 1 32 ? 6.055 -15.953 -11.727 1 97.81 32 LEU B CA 1
ATOM 1264 C C . LEU B 1 32 ? 7.316 -16.234 -12.531 1 97.81 32 LEU B C 1
ATOM 1266 O O . LEU B 1 32 ? 7.629 -15.508 -13.477 1 97.81 32 LEU B O 1
ATOM 1270 N N . GLY B 1 33 ? 8.047 -17.25 -12.117 1 97.25 33 GLY B N 1
ATOM 1271 C CA . GLY B 1 33 ? 9.203 -17.672 -12.891 1 97.25 33 GLY B CA 1
ATOM 1272 C C . GLY B 1 33 ? 10.406 -16.766 -12.719 1 97.25 33 GLY B C 1
ATOM 1273 O O . GLY B 1 33 ? 11.266 -16.688 -13.594 1 97.25 33 GLY B O 1
ATOM 1274 N N . LYS B 1 34 ? 10.469 -16.062 -11.672 1 96.88 34 LYS B N 1
ATOM 1275 C CA . LYS B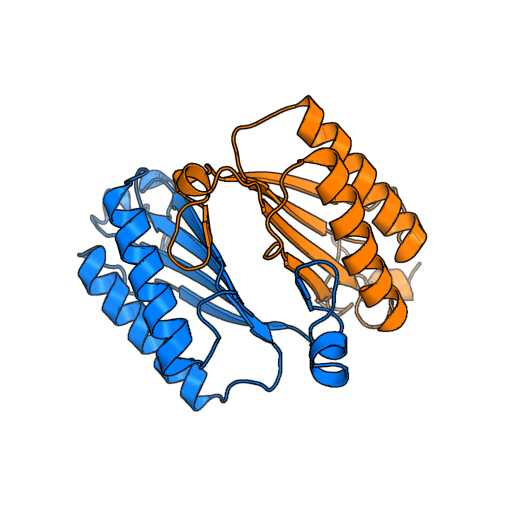 1 34 ? 11.602 -15.164 -11.438 1 96.88 34 LYS B CA 1
ATOM 1276 C C . LYS B 1 34 ? 12.773 -15.914 -10.812 1 96.88 34 LYS B C 1
ATOM 1278 O O . LYS B 1 34 ? 12.578 -16.906 -10.102 1 96.88 34 LYS B O 1
ATOM 1283 N N . LYS B 1 35 ? 14.008 -15.422 -11.109 1 95.25 35 LYS B N 1
ATOM 1284 C CA . LYS B 1 35 ? 15.203 -16.047 -10.555 1 95.25 35 LYS B CA 1
ATOM 1285 C C . LYS B 1 35 ? 15.359 -15.711 -9.078 1 95.25 35 LYS B C 1
ATOM 1287 O O . LYS B 1 35 ? 15.344 -14.539 -8.688 1 95.25 35 LYS B O 1
ATOM 1292 N N . ARG B 1 36 ? 15.562 -16.703 -8.297 1 95.75 36 ARG B N 1
ATOM 1293 C CA . ARG B 1 36 ? 15.641 -16.625 -6.84 1 95.75 36 ARG B CA 1
ATOM 1294 C C . ARG B 1 36 ? 16.688 -15.602 -6.41 1 95.75 36 ARG B C 1
ATOM 1296 O O . ARG B 1 36 ? 16.469 -14.844 -5.465 1 95.75 36 ARG B O 1
ATOM 1303 N N . GLU B 1 37 ? 17.781 -15.539 -7.02 1 94.5 37 GLU B N 1
ATOM 1304 C CA . GLU B 1 37 ? 18.953 -14.789 -6.582 1 94.5 37 GLU B CA 1
ATOM 1305 C C . GLU B 1 37 ? 18.719 -13.289 -6.691 1 94.5 37 GLU B C 1
ATOM 1307 O O . GLU B 1 37 ? 19.484 -12.492 -6.133 1 94.5 37 GLU B O 1
ATOM 1312 N N . VAL B 1 38 ? 17.688 -12.898 -7.449 1 93.69 38 VAL B N 1
ATOM 1313 C CA . VAL B 1 38 ? 17.484 -11.461 -7.625 1 93.69 38 VAL B CA 1
ATOM 1314 C C . VAL B 1 38 ? 16.188 -11.039 -6.93 1 93.69 38 VAL B C 1
ATOM 1316 O O . VAL B 1 38 ? 15.711 -9.914 -7.121 1 93.69 38 VAL B O 1
ATOM 1319 N N . ILE B 1 39 ? 15.516 -11.914 -6.156 1 96.81 39 ILE B N 1
ATOM 1320 C CA . ILE B 1 39 ? 14.305 -11.57 -5.422 1 96.81 39 ILE B CA 1
ATOM 1321 C C . ILE B 1 39 ? 14.672 -10.852 -4.129 1 96.81 39 ILE B C 1
ATOM 1323 O O . ILE B 1 39 ? 15.406 -11.391 -3.297 1 96.81 39 ILE B O 1
ATOM 1327 N N . ALA B 1 40 ? 14.25 -9.656 -3.943 1 97.81 40 ALA B N 1
ATOM 1328 C CA . ALA B 1 40 ? 14.43 -8.883 -2.719 1 97.81 40 ALA B CA 1
ATOM 1329 C C . ALA B 1 40 ? 13.102 -8.688 -1.991 1 97.81 40 ALA B C 1
ATOM 1331 O O . ALA B 1 40 ? 12.117 -8.25 -2.588 1 97.81 40 ALA B O 1
ATOM 1332 N N . VAL B 1 41 ? 13.055 -9.023 -0.658 1 98.19 41 VAL B N 1
ATOM 1333 C CA . VAL B 1 41 ? 11.852 -8.859 0.148 1 98.19 41 VAL B CA 1
ATOM 1334 C C . VAL B 1 41 ? 12.156 -7.98 1.357 1 98.19 41 VAL B C 1
ATOM 1336 O O . VAL B 1 41 ? 13.109 -8.234 2.096 1 98.19 41 VAL B O 1
ATOM 1339 N N . THR B 1 42 ? 11.438 -6.957 1.524 1 98.12 42 THR B N 1
ATOM 1340 C CA . THR B 1 42 ? 11.445 -6.176 2.758 1 98.12 42 THR B CA 1
ATOM 1341 C C . THR B 1 42 ? 10.148 -6.383 3.535 1 98.12 42 THR B C 1
ATOM 1343 O O . THR B 1 42 ? 9.062 -6.449 2.943 1 98.12 42 THR B O 1
ATOM 1346 N N . VAL B 1 43 ? 10.266 -6.566 4.867 1 98.31 43 VAL B N 1
ATOM 1347 C CA . VAL B 1 43 ? 9.109 -6.812 5.73 1 98.31 43 VAL B CA 1
ATOM 1348 C C . VAL B 1 43 ? 8.984 -5.691 6.758 1 98.31 43 VAL B C 1
ATOM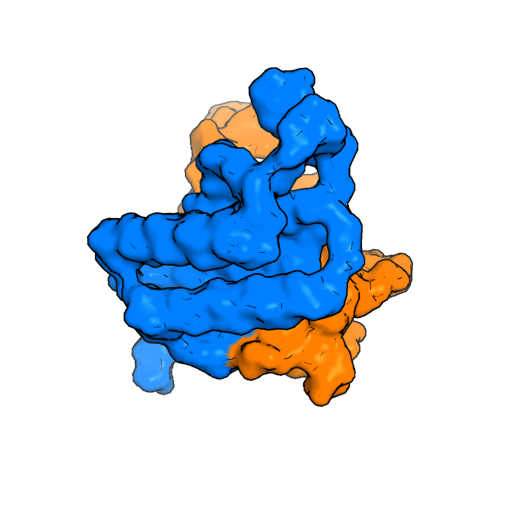 1350 O O . VAL B 1 43 ? 9.945 -5.371 7.457 1 98.31 43 VAL B O 1
ATOM 1353 N N . GLN B 1 44 ? 7.859 -5.121 6.758 1 97.81 44 GLN B N 1
ATOM 1354 C CA . GLN B 1 44 ? 7.555 -4.062 7.715 1 97.81 44 GLN B CA 1
ATOM 1355 C C . GLN B 1 44 ? 6.312 -4.402 8.531 1 97.81 44 GLN B C 1
ATOM 1357 O O . GLN B 1 44 ? 5.371 -5.012 8.023 1 97.81 44 GLN B O 1
ATOM 1362 N N . TYR B 1 45 ? 6.375 -3.947 9.742 1 98.38 45 TYR B N 1
ATOM 1363 C CA . TYR B 1 45 ? 5.25 -4.207 10.633 1 98.38 45 TYR B CA 1
ATOM 1364 C C . TYR B 1 45 ? 4.492 -2.92 10.945 1 98.38 45 TYR B C 1
ATOM 1366 O O . TYR B 1 45 ? 5.102 -1.873 11.172 1 98.38 45 TYR B O 1
ATOM 1374 N N . ILE B 1 46 ? 3.164 -3.043 10.891 1 97.88 46 ILE B N 1
ATOM 1375 C CA . ILE B 1 46 ? 2.266 -1.959 11.273 1 97.88 46 ILE B CA 1
ATOM 1376 C C . ILE B 1 46 ? 1.409 -2.395 12.461 1 97.88 46 ILE B C 1
ATOM 1378 O O . ILE B 1 46 ? 0.734 -3.424 12.398 1 97.88 46 ILE B O 1
ATOM 1382 N N . PRO B 1 47 ? 1.42 -1.554 13.539 1 97.69 47 PRO B N 1
ATOM 1383 C CA . PRO B 1 47 ? 0.61 -1.933 14.703 1 97.69 47 PRO B CA 1
ATOM 1384 C C . PRO B 1 47 ? -0.864 -2.125 14.359 1 97.69 47 PRO B C 1
ATOM 1386 O O . PRO B 1 47 ? -1.407 -1.394 13.523 1 97.69 47 PRO B O 1
ATOM 1389 N N . HIS B 1 48 ? -1.535 -3.027 15.07 1 98.06 48 HIS B N 1
ATOM 1390 C CA . HIS B 1 48 ? -2.943 -3.344 14.859 1 98.06 48 HIS B CA 1
ATOM 1391 C C . HIS B 1 48 ? -3.812 -2.096 14.984 1 98.06 48 HIS B C 1
ATOM 1393 O O . HIS B 1 48 ? -4.797 -1.943 14.258 1 98.06 48 HIS B O 1
ATOM 1399 N N . ASP B 1 49 ? -3.418 -1.176 15.844 1 97.38 49 ASP B N 1
ATOM 1400 C CA . ASP B 1 49 ? -4.203 0.025 16.109 1 97.38 49 ASP B CA 1
ATOM 1401 C C . ASP B 1 49 ? -4.094 1.021 14.953 1 97.38 49 ASP B C 1
ATOM 1403 O O . ASP B 1 49 ? -4.879 1.967 14.867 1 97.38 49 ASP B O 1
ATOM 1407 N N . SER B 1 50 ? -3.107 0.787 14.117 1 97.81 50 SER B N 1
ATOM 1408 C CA . SER B 1 50 ? -2.855 1.712 13.016 1 97.81 50 SER B CA 1
ATOM 1409 C C . SER B 1 50 ? -3.26 1.103 11.68 1 97.81 50 SER B C 1
ATOM 1411 O O . SER B 1 50 ? -2.875 1.604 10.617 1 97.81 50 SER B O 1
ATOM 1413 N N . TRP B 1 51 ? -3.836 -0.005 11.75 1 98.44 51 TRP B N 1
ATOM 1414 C CA . TRP B 1 51 ? -4.406 -0.686 10.594 1 98.44 51 TRP B CA 1
ATOM 1415 C C . TRP B 1 51 ? -5.926 -0.721 10.672 1 98.44 51 TRP B C 1
ATOM 1417 O O . TRP B 1 51 ? -6.496 -1.498 11.445 1 98.44 51 TRP B O 1
ATOM 1427 N N . ILE B 1 52 ? -6.539 0.115 9.828 1 98.12 52 ILE B N 1
ATOM 1428 C CA . ILE B 1 52 ? -7.98 0.324 9.922 1 98.12 52 ILE B CA 1
ATOM 1429 C C . ILE B 1 52 ? -8.664 -0.228 8.672 1 98.12 52 ILE B C 1
ATOM 1431 O O . ILE B 1 52 ? -8.305 0.13 7.551 1 98.12 52 ILE B O 1
ATOM 1435 N N . ILE B 1 53 ? -9.562 -1.102 8.883 1 97.38 53 ILE B N 1
ATOM 1436 C CA . ILE B 1 53 ? -10.375 -1.655 7.801 1 97.38 53 ILE B CA 1
ATOM 1437 C C . ILE B 1 53 ? -11.852 -1.426 8.102 1 97.38 53 ILE B C 1
ATOM 1439 O O . ILE B 1 53 ? -12.32 -1.716 9.203 1 97.38 53 ILE B O 1
ATOM 1443 N N . ALA B 1 54 ? -12.578 -0.867 7.082 1 96.44 54 ALA B N 1
ATOM 1444 C CA . ALA B 1 54 ? -14 -0.575 7.273 1 96.44 54 ALA B CA 1
ATOM 1445 C C . ALA B 1 54 ? -14.227 0.247 8.539 1 96.44 54 ALA B C 1
ATOM 1447 O O . ALA B 1 54 ? -15.078 -0.089 9.359 1 96.44 54 ALA B O 1
ATOM 1448 N N . ASP B 1 55 ? -13.398 1.099 8.82 1 95.56 55 ASP B N 1
ATOM 1449 C CA . ASP B 1 55 ? -13.492 2.127 9.852 1 95.56 55 ASP B CA 1
ATOM 1450 C C . ASP B 1 55 ? -13.133 1.562 11.227 1 95.56 55 ASP B C 1
ATOM 1452 O O . ASP B 1 55 ? -13.281 2.244 12.242 1 95.56 55 ASP B O 1
ATOM 1456 N N . VAL B 1 56 ? -12.734 0.325 11.25 1 97.12 56 VAL B N 1
ATOM 1457 C CA . VAL B 1 56 ? -12.453 -0.303 12.539 1 97.12 56 VAL B CA 1
ATOM 1458 C C . VAL B 1 56 ? -11 -0.771 12.578 1 97.12 56 VAL B C 1
ATOM 1460 O O . VAL B 1 56 ? -10.539 -1.447 11.656 1 97.12 56 VAL B O 1
ATOM 1463 N N . PRO B 1 57 ? -10.227 -0.373 13.664 1 97.88 57 PRO B N 1
ATOM 1464 C CA . PRO B 1 57 ? -8.859 -0.892 13.781 1 97.88 57 PRO B CA 1
ATOM 1465 C C . PRO B 1 57 ? -8.82 -2.408 13.961 1 97.88 57 PRO B C 1
ATOM 1467 O O . PRO B 1 57 ? -9.727 -2.986 14.562 1 97.88 57 PRO B O 1
ATOM 1470 N N . LEU B 1 58 ? -7.75 -3.006 13.492 1 98.12 58 LEU B N 1
ATOM 1471 C CA . LEU B 1 58 ? -7.617 -4.453 13.594 1 98.12 58 LEU B CA 1
ATOM 1472 C C . LEU B 1 58 ? -7.598 -4.895 15.055 1 98.12 58 LEU B C 1
ATOM 1474 O O . LEU B 1 58 ? -8.039 -6 15.383 1 98.12 58 LEU B O 1
ATOM 1478 N N . SER B 1 59 ? -7.109 -4.039 15.93 1 97.44 59 SER B N 1
ATOM 1479 C CA . SER B 1 59 ? -7.031 -4.367 17.359 1 97.44 59 SER B CA 1
ATOM 1480 C C . SER B 1 59 ? -8.414 -4.648 17.938 1 97.44 59 SER B C 1
ATOM 1482 O O . SER B 1 59 ? -8.547 -5.395 18.906 1 97.44 59 SER B O 1
ATOM 1484 N N . GLU B 1 60 ? -9.414 -4.117 17.328 1 97.81 60 GLU B N 1
ATOM 1485 C CA . GLU B 1 60 ? -10.781 -4.285 17.812 1 97.81 60 GLU B CA 1
ATOM 1486 C C . GLU B 1 60 ? -11.492 -5.43 17.094 1 97.81 60 GLU B C 1
ATOM 1488 O O . GLU B 1 60 ? -12.633 -5.766 17.422 1 97.81 60 GLU B O 1
ATOM 1493 N N . GLN B 1 61 ? -10.852 -6.004 16.109 1 97.12 61 GLN B N 1
ATOM 1494 C CA . GLN B 1 61 ? -11.461 -7.07 15.328 1 97.12 61 GLN B CA 1
ATOM 1495 C C . GLN B 1 61 ? -10.867 -8.43 15.68 1 97.12 61 GLN B C 1
ATOM 1497 O O . GLN B 1 61 ? -11.438 -9.469 15.352 1 97.12 61 GLN B O 1
ATOM 1502 N N . GLY B 1 62 ? -9.742 -8.398 16.328 1 97 62 GLY B N 1
ATOM 1503 C CA . GLY B 1 62 ? -9.047 -9.648 16.609 1 97 62 GLY B CA 1
ATOM 1504 C C . GLY B 1 62 ? -8.578 -10.359 15.352 1 97 62 GLY B C 1
ATOM 1505 O O . GLY B 1 62 ? -8.648 -11.586 15.266 1 97 62 GLY B O 1
ATOM 1506 N N . ARG B 1 63 ? -8.25 -9.594 14.359 1 98.12 63 ARG B N 1
ATOM 1507 C CA . ARG B 1 63 ? -7.828 -10.141 13.078 1 98.12 63 ARG B CA 1
ATOM 1508 C C . ARG B 1 63 ? -6.465 -9.602 12.672 1 98.12 63 ARG B C 1
ATOM 1510 O O . ARG B 1 63 ? -5.984 -8.617 13.242 1 98.12 63 ARG B O 1
ATOM 1517 N N . ASN B 1 64 ? -5.859 -10.297 11.758 1 98.69 64 ASN B N 1
ATOM 1518 C CA . ASN B 1 64 ? -4.621 -9.883 11.109 1 98.69 64 ASN B CA 1
ATOM 1519 C C . ASN B 1 64 ? -4.848 -9.516 9.648 1 98.69 64 ASN B C 1
ATOM 1521 O O . ASN B 1 64 ? -5.867 -9.883 9.062 1 98.69 64 ASN B O 1
ATOM 1525 N N . ALA B 1 65 ? -3.887 -8.742 9.141 1 98.69 65 ALA B N 1
ATOM 1526 C CA . ALA B 1 65 ? -3.934 -8.398 7.719 1 98.69 65 ALA B CA 1
ATOM 1527 C C . ALA B 1 65 ? -2.529 -8.227 7.148 1 98.69 65 ALA B C 1
ATOM 1529 O O . ALA B 1 65 ? -1.556 -8.125 7.898 1 98.69 65 ALA B O 1
ATOM 1530 N N . PHE B 1 66 ? -2.436 -8.25 5.848 1 98.81 66 PHE B N 1
ATOM 1531 C CA . PHE B 1 66 ? -1.196 -7.926 5.152 1 98.81 66 PHE B CA 1
ATOM 1532 C C . PHE B 1 66 ? -1.481 -7.164 3.867 1 98.81 66 PHE B C 1
ATOM 1534 O O . PHE B 1 66 ? -2.611 -7.164 3.375 1 98.81 66 PHE B O 1
ATOM 1541 N N . HIS B 1 67 ? -0.524 -6.492 3.414 1 98.5 67 HIS B N 1
ATOM 1542 C CA . HIS B 1 67 ? -0.472 -5.879 2.094 1 98.5 67 HIS B CA 1
ATOM 1543 C C . HIS B 1 67 ? 0.869 -6.141 1.416 1 98.5 67 HIS B C 1
ATOM 1545 O O . HIS B 1 67 ? 1.924 -5.953 2.027 1 98.5 67 HIS B O 1
ATOM 1551 N N . LEU B 1 68 ? 0.802 -6.602 0.225 1 98.69 68 LEU B N 1
ATOM 1552 C CA . LEU B 1 68 ? 2.02 -6.934 -0.505 1 98.69 68 LEU B CA 1
ATOM 1553 C C . LEU B 1 68 ? 2.064 -6.211 -1.848 1 98.69 68 LEU B C 1
ATOM 1555 O O . LEU B 1 68 ? 1.111 -6.281 -2.627 1 98.69 68 LEU B O 1
ATOM 1559 N N . ASP B 1 69 ? 3.168 -5.465 -2.076 1 98.31 69 ASP B N 1
ATOM 1560 C CA . ASP B 1 69 ? 3.504 -4.93 -3.391 1 98.31 69 ASP B CA 1
ATOM 1561 C C . ASP B 1 69 ? 4.691 -5.672 -4 1 98.31 69 ASP B C 1
ATOM 1563 O O . ASP B 1 69 ? 5.715 -5.867 -3.338 1 98.31 69 ASP B O 1
ATOM 1567 N N . ILE B 1 70 ? 4.543 -6.055 -5.191 1 98.31 70 ILE B N 1
ATOM 1568 C CA . ILE B 1 70 ? 5.66 -6.648 -5.91 1 98.31 70 ILE B CA 1
ATOM 1569 C C . ILE B 1 70 ? 5.812 -5.98 -7.273 1 98.31 70 ILE B C 1
ATOM 1571 O O . ILE B 1 70 ? 4.844 -5.875 -8.031 1 98.31 70 ILE B O 1
ATOM 1575 N N . SER B 1 71 ? 7.039 -5.531 -7.625 1 97.5 71 SER B N 1
ATOM 1576 C CA . SER B 1 71 ? 7.348 -5.02 -8.953 1 97.5 71 SER B CA 1
ATOM 1577 C C . SER B 1 71 ? 7.945 -6.109 -9.844 1 97.5 71 SER B C 1
ATOM 1579 O O . SER B 1 71 ? 8.898 -6.781 -9.445 1 97.5 71 SER B O 1
ATOM 1581 N N . VAL B 1 72 ? 7.414 -6.289 -10.953 1 95.62 72 VAL B N 1
ATOM 1582 C CA . VAL B 1 72 ? 7.941 -7.207 -11.953 1 95.62 72 VAL B CA 1
ATOM 1583 C C . VAL B 1 72 ? 8.125 -6.469 -13.281 1 95.62 72 VAL B C 1
ATOM 1585 O O . VAL B 1 72 ? 7.516 -5.426 -13.508 1 95.62 72 VAL B O 1
ATOM 1588 N N . THR B 1 73 ? 9.055 -7.023 -14.094 1 93.94 73 THR B N 1
ATOM 1589 C CA . THR B 1 73 ? 9.219 -6.434 -15.414 1 93.94 73 THR B CA 1
ATOM 1590 C C . THR B 1 73 ? 7.945 -6.59 -16.234 1 93.94 73 THR B C 1
ATOM 1592 O O . THR B 1 73 ? 7.348 -7.668 -16.266 1 93.94 73 THR B O 1
ATOM 1595 N N . ASP B 1 74 ? 7.59 -5.473 -16.891 1 93.5 74 ASP B N 1
ATOM 1596 C CA . ASP B 1 74 ? 6.391 -5.457 -17.734 1 93.5 74 ASP B CA 1
ATOM 1597 C C . ASP B 1 74 ? 6.488 -6.488 -18.859 1 93.5 74 ASP B C 1
ATOM 1599 O O . ASP B 1 74 ? 7.578 -6.75 -19.375 1 93.5 74 ASP B O 1
ATOM 1603 N N . GLU B 1 75 ? 5.309 -7.133 -19.156 1 91.75 75 GLU B N 1
ATOM 1604 C CA . GLU B 1 75 ? 5.129 -8.062 -20.266 1 91.75 75 GLU B CA 1
ATOM 1605 C C . GLU B 1 75 ? 5.859 -9.375 -20.016 1 91.75 75 GLU B C 1
ATOM 1607 O O . GLU B 1 75 ? 6.086 -10.156 -20.938 1 91.75 75 GLU B O 1
ATOM 1612 N N . THR B 1 76 ? 6.207 -9.656 -18.828 1 94 76 THR B N 1
ATOM 1613 C CA . THR B 1 76 ? 6.918 -10.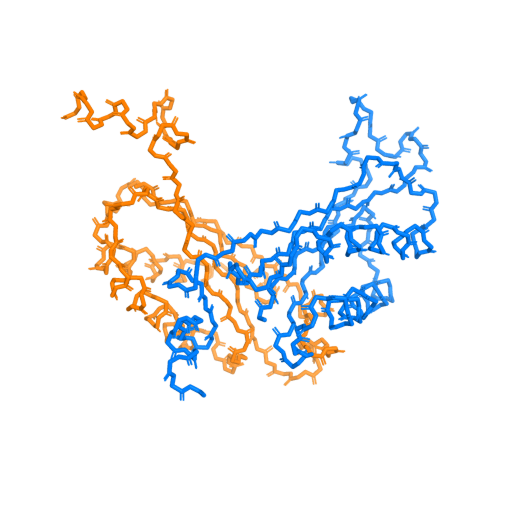898 -18.547 1 94 76 THR B CA 1
ATOM 1614 C C . THR B 1 76 ? 6.004 -11.898 -17.844 1 94 76 THR B C 1
ATOM 1616 O O . THR B 1 76 ? 6.352 -13.07 -17.703 1 94 76 THR B O 1
ATOM 1619 N N . ASN B 1 77 ? 4.879 -11.523 -17.375 1 96.56 77 ASN B N 1
ATOM 1620 C CA . ASN B 1 77 ? 3.918 -12.414 -16.719 1 96.56 77 ASN B CA 1
ATOM 1621 C C . ASN B 1 77 ? 2.504 -12.195 -17.25 1 96.56 77 ASN B C 1
ATOM 1623 O O . ASN B 1 77 ? 2.096 -11.055 -17.484 1 96.56 77 ASN B O 1
ATOM 1627 N N . THR B 1 78 ? 1.77 -13.227 -17.453 1 96.62 78 THR B N 1
ATOM 1628 C CA . THR B 1 78 ? 0.41 -13.195 -17.984 1 96.62 78 THR B CA 1
ATOM 1629 C C . THR B 1 78 ? -0.59 -12.859 -16.875 1 96.62 78 THR B C 1
ATOM 1631 O O . THR B 1 78 ? -0.253 -12.906 -15.695 1 96.62 78 THR B O 1
ATOM 1634 N N . LYS B 1 79 ? -1.798 -12.57 -17.344 1 96 79 LYS B N 1
ATOM 1635 C CA . LYS B 1 79 ? -2.891 -12.352 -16.406 1 96 79 LYS B CA 1
ATOM 1636 C C . LYS B 1 79 ? -3.15 -13.594 -15.562 1 96 79 LYS B C 1
ATOM 1638 O O . LYS B 1 79 ? -3.438 -13.492 -14.367 1 96 79 LYS B O 1
ATOM 1643 N N . ALA B 1 80 ? -3.094 -14.727 -16.219 1 97.06 80 ALA B N 1
ATOM 1644 C CA . ALA B 1 80 ? -3.348 -15.977 -15.523 1 97.06 80 ALA B CA 1
ATOM 1645 C C . ALA B 1 80 ? -2.301 -16.219 -14.438 1 97.06 80 ALA B C 1
ATOM 1647 O O . ALA B 1 80 ? -2.631 -16.656 -13.336 1 97.06 80 ALA B O 1
ATOM 1648 N N . GLU B 1 81 ? -1.037 -15.969 -14.727 1 97.69 81 GLU B N 1
ATOM 1649 C CA . GLU B 1 81 ? 0.039 -16.125 -13.75 1 97.69 81 GLU B CA 1
ATOM 1650 C C . GLU B 1 81 ? -0.141 -15.164 -12.57 1 97.69 81 GLU B C 1
ATOM 1652 O O . GLU B 1 81 ? 0.072 -15.547 -11.422 1 97.69 81 GLU B O 1
ATOM 1657 N N . LYS B 1 82 ? -0.498 -13.969 -12.859 1 98.06 82 LYS B N 1
ATOM 1658 C CA . LYS B 1 82 ? -0.714 -12.984 -11.805 1 98.06 82 LYS B CA 1
ATOM 1659 C C . LYS B 1 82 ? -1.877 -13.391 -10.906 1 98.06 82 LYS B C 1
ATOM 1661 O O . LYS B 1 82 ? -1.786 -13.281 -9.68 1 98.06 82 LYS B O 1
ATOM 1666 N N . ALA B 1 83 ? -2.932 -13.852 -11.492 1 97.88 83 ALA B N 1
ATOM 1667 C CA . ALA B 1 83 ? -4.078 -14.32 -10.711 1 97.88 83 ALA B CA 1
ATOM 1668 C C . ALA B 1 83 ? -3.682 -15.484 -9.805 1 97.88 83 ALA B C 1
ATOM 1670 O O . ALA B 1 83 ? -4.062 -15.516 -8.633 1 97.88 83 ALA B O 1
ATOM 1671 N N . GLN B 1 84 ? -2.945 -16.375 -10.352 1 98.31 84 GLN B N 1
ATOM 1672 C CA . GLN B 1 84 ? -2.473 -17.516 -9.578 1 98.31 84 GLN B CA 1
ATOM 1673 C C . GLN B 1 84 ? -1.591 -17.062 -8.414 1 98.31 84 GLN B C 1
ATOM 1675 O O . GLN B 1 84 ? -1.693 -17.594 -7.305 1 98.31 84 GLN B O 1
ATOM 1680 N N . PHE B 1 85 ? -0.705 -16.141 -8.68 1 98.69 85 PHE B N 1
ATOM 1681 C CA . PHE B 1 85 ? 0.194 -15.609 -7.656 1 98.69 85 PHE B CA 1
ATOM 1682 C C . PHE B 1 85 ? -0.594 -14.953 -6.531 1 98.69 85 PHE B C 1
ATOM 1684 O O . PHE B 1 85 ? -0.347 -15.227 -5.352 1 98.69 85 PHE B O 1
ATOM 1691 N N . ILE B 1 86 ? -1.547 -14.109 -6.879 1 98.62 86 ILE B N 1
ATOM 1692 C CA . ILE B 1 86 ? -2.361 -13.391 -5.902 1 98.62 86 ILE B CA 1
ATOM 1693 C C . ILE B 1 86 ? -3.111 -14.391 -5.023 1 98.62 86 ILE B C 1
ATOM 1695 O O . ILE B 1 86 ? -3.121 -14.258 -3.795 1 98.62 86 ILE B O 1
ATOM 1699 N N . GLU B 1 87 ? -3.654 -15.406 -5.578 1 98.62 87 GLU B N 1
ATOM 1700 C CA . GLU B 1 87 ? -4.367 -16.438 -4.84 1 98.62 87 GLU B CA 1
ATOM 1701 C C . GLU B 1 87 ? -3.426 -17.203 -3.912 1 98.62 87 GLU B C 1
ATOM 1703 O O . GLU B 1 87 ? -3.73 -17.406 -2.734 1 98.62 87 GLU B O 1
ATOM 1708 N N . ALA B 1 88 ? -2.299 -17.594 -4.438 1 98.81 88 ALA B N 1
ATOM 1709 C CA . ALA B 1 88 ? -1.343 -18.406 -3.684 1 98.81 88 ALA B CA 1
ATOM 1710 C C . ALA B 1 88 ? -0.764 -17.609 -2.51 1 98.81 88 ALA B C 1
ATOM 1712 O O . ALA B 1 88 ? -0.568 -18.172 -1.424 1 98.81 88 ALA B O 1
ATOM 1713 N N . VAL B 1 89 ? -0.432 -16.359 -2.752 1 98.75 89 VAL B N 1
ATOM 1714 C CA . VAL B 1 89 ? 0.088 -15.516 -1.677 1 98.75 89 VAL B CA 1
ATOM 1715 C C . VAL B 1 89 ? -0.945 -15.414 -0.557 1 98.75 89 VAL B C 1
ATOM 1717 O O . VAL B 1 89 ? -0.613 -15.578 0.619 1 98.75 89 VAL B O 1
ATOM 1720 N N . PHE B 1 90 ? -2.203 -15.164 -0.91 1 98.75 90 PHE B N 1
ATOM 1721 C CA . PHE B 1 90 ? -3.248 -15.039 0.1 1 98.75 90 PHE B CA 1
ATOM 1722 C C . PHE B 1 90 ? -3.365 -16.312 0.922 1 98.75 90 PHE B C 1
ATOM 1724 O O . PHE B 1 90 ? -3.432 -16.266 2.152 1 98.75 90 PHE B O 1
ATOM 1731 N N . GLU B 1 91 ? -3.385 -17.422 0.248 1 98.62 91 GLU B N 1
ATOM 1732 C CA . GLU B 1 91 ? -3.496 -18.719 0.931 1 98.62 91 GLU B CA 1
ATOM 1733 C C . GLU B 1 91 ? -2.314 -18.938 1.869 1 98.62 91 GLU B C 1
ATOM 1735 O O . GLU B 1 91 ? -2.496 -19.359 3.012 1 98.62 91 GLU B O 1
ATOM 1740 N N . THR B 1 92 ? -1.175 -18.688 1.381 1 98.69 92 THR B N 1
ATOM 1741 C CA . THR B 1 92 ? 0.04 -18.906 2.16 1 98.69 92 THR B CA 1
ATOM 1742 C C . THR B 1 92 ? 0.054 -18 3.393 1 98.69 92 THR B C 1
ATOM 1744 O O . THR B 1 92 ? 0.336 -18.469 4.5 1 98.69 92 THR B O 1
ATOM 1747 N N . MET B 1 93 ? -0.276 -16.703 3.221 1 98.69 93 MET B N 1
ATOM 1748 C CA . MET B 1 93 ? -0.278 -15.758 4.328 1 98.69 93 MET B CA 1
ATOM 1749 C C . MET B 1 93 ? -1.377 -16.094 5.332 1 98.69 93 MET B C 1
ATOM 1751 O O . MET B 1 93 ? -1.209 -15.891 6.535 1 98.69 93 MET B O 1
ATOM 1755 N N . SER B 1 94 ? -2.482 -16.609 4.848 1 98.5 94 SER B N 1
ATOM 1756 C CA . SER B 1 94 ? -3.543 -17.062 5.742 1 98.5 94 SER B CA 1
ATOM 1757 C C . SER B 1 94 ? -3.039 -18.141 6.695 1 98.5 94 SER B C 1
ATOM 1759 O O . SER B 1 94 ? -3.369 -18.125 7.883 1 98.5 94 SER B O 1
ATOM 1761 N N . GLY B 1 95 ? -2.305 -19.047 6.18 1 98.19 95 GLY B N 1
ATOM 1762 C CA . GLY B 1 95 ? -1.724 -20.078 7.012 1 98.19 95 GLY B CA 1
ATOM 1763 C C . GLY B 1 95 ? -0.706 -19.562 8.008 1 98.19 95 GLY B C 1
ATOM 1764 O O . GLY B 1 95 ? -0.663 -20 9.156 1 98.19 95 GLY B O 1
ATOM 1765 N N . LEU B 1 96 ? 0.089 -18.609 7.664 1 98.25 96 LEU B N 1
ATOM 1766 C CA . LEU B 1 96 ? 1.188 -18.109 8.484 1 98.25 96 LEU B CA 1
ATOM 1767 C C . LEU B 1 96 ? 0.671 -17.172 9.57 1 98.25 96 LEU B C 1
ATOM 1769 O O . LEU B 1 96 ? 1.176 -17.188 10.695 1 98.25 96 LEU B O 1
ATOM 1773 N N . LEU B 1 97 ? -0.299 -16.328 9.281 1 97.56 97 LEU B N 1
ATOM 1774 C CA . LEU B 1 97 ? -0.749 -15.281 10.195 1 97.56 97 LEU B CA 1
ATOM 1775 C C . LEU B 1 97 ? -1.891 -15.781 11.07 1 97.56 97 LEU B C 1
ATOM 1777 O O . LEU B 1 97 ? -2.012 -15.383 12.234 1 97.56 97 LEU B O 1
ATOM 1781 N N . GLY B 1 98 ? -2.738 -16.594 10.461 1 96.94 98 GLY B N 1
ATOM 1782 C CA . GLY B 1 98 ? -3.957 -16.953 11.164 1 96.94 98 GLY B CA 1
ATOM 1783 C C . GLY B 1 98 ? -4.941 -15.812 11.289 1 96.94 98 GLY B C 1
ATOM 1784 O O . GLY B 1 98 ? -4.543 -14.648 11.336 1 96.94 98 GLY B O 1
ATOM 1785 N N . LYS B 1 99 ? -6.234 -16.125 11.359 1 97.88 99 LYS B N 1
ATOM 1786 C CA . LYS B 1 99 ? -7.32 -15.148 11.508 1 97.88 99 LYS B CA 1
ATOM 1787 C C . LYS B 1 99 ? -7.18 -14.008 10.5 1 97.88 99 LYS B C 1
ATOM 1789 O O . LYS B 1 99 ? -7.316 -12.836 10.867 1 97.88 99 LYS B O 1
ATOM 1794 N N . LEU B 1 100 ? -6.781 -14.273 9.32 1 98.56 100 LEU B N 1
ATOM 1795 C CA . LEU B 1 100 ? -6.488 -13.281 8.289 1 98.56 100 LEU B CA 1
ATOM 1796 C C . LEU B 1 100 ? -7.766 -12.594 7.82 1 98.56 100 LEU B C 1
ATOM 1798 O O . LEU B 1 100 ? -8.75 -13.258 7.496 1 98.56 100 LEU B O 1
ATOM 1802 N N . HIS B 1 101 ? -7.77 -11.289 7.895 1 98.31 101 HIS B N 1
ATOM 1803 C CA . HIS B 1 101 ? -8.867 -10.516 7.32 1 98.31 101 HIS B CA 1
ATOM 1804 C C . HIS B 1 101 ? -8.938 -10.695 5.809 1 98.31 101 HIS B C 1
ATOM 1806 O O . HIS B 1 101 ? -7.914 -10.672 5.125 1 98.31 101 HIS B O 1
ATOM 1812 N N . PRO B 1 102 ? -10.117 -10.82 5.262 1 97.12 102 PRO B N 1
ATOM 1813 C CA . PRO B 1 102 ? -10.227 -10.984 3.811 1 97.12 102 PRO B CA 1
ATOM 1814 C C . PRO B 1 102 ? -9.727 -9.766 3.037 1 97.12 102 PRO B C 1
ATOM 1816 O O . PRO B 1 102 ? -9.273 -9.898 1.897 1 97.12 102 PRO B O 1
ATOM 1819 N N . VAL B 1 103 ? -9.773 -8.625 3.648 1 97.38 103 VAL B N 1
ATOM 1820 C CA . VAL B 1 103 ? -9.281 -7.398 3.031 1 97.38 103 VAL B CA 1
ATOM 1821 C C . VAL B 1 103 ? -7.773 -7.285 3.232 1 97.38 103 VAL B C 1
ATOM 1823 O O . VAL B 1 103 ? -7.305 -6.465 4.031 1 97.38 103 VAL B O 1
ATOM 1826 N N . SER B 1 104 ? -7.098 -8.125 2.646 1 98.38 104 SER B N 1
ATOM 1827 C CA . SER B 1 104 ? -5.645 -8.195 2.512 1 98.38 104 SER B CA 1
ATOM 1828 C C . SER B 1 104 ? -5.227 -8.18 1.045 1 98.38 104 SER B C 1
ATOM 1830 O O . SER B 1 104 ? -5.637 -9.047 0.27 1 98.38 104 SER B O 1
ATOM 1832 N N . TYR B 1 105 ? -4.344 -7.195 0.701 1 97.94 105 TYR B N 1
ATOM 1833 C CA . TYR B 1 105 ? -4.172 -6.848 -0.706 1 97.94 105 TYR B CA 1
ATOM 1834 C C . TYR B 1 105 ? -2.83 -7.348 -1.229 1 97.94 105 TYR B C 1
ATOM 1836 O O . TYR B 1 105 ? -1.834 -7.344 -0.503 1 97.94 105 TYR B O 1
ATOM 1844 N N . VAL B 1 106 ? -2.861 -7.723 -2.434 1 98.38 106 VAL B N 1
ATOM 1845 C CA . VAL B 1 106 ? -1.663 -7.961 -3.232 1 98.38 106 VAL B CA 1
ATOM 1846 C C . VAL B 1 106 ? -1.713 -7.117 -4.504 1 98.38 106 VAL B C 1
ATOM 1848 O O . VAL B 1 106 ? -2.729 -7.102 -5.203 1 98.38 106 VAL B O 1
ATOM 1851 N N . HIS B 1 107 ? -0.684 -6.418 -4.762 1 98.44 107 HIS B N 1
ATOM 1852 C CA . HIS B 1 107 ? -0.54 -5.598 -5.957 1 98.44 107 HIS B CA 1
ATOM 1853 C C . HIS B 1 107 ? 0.71 -5.98 -6.742 1 98.44 107 HIS B C 1
ATOM 1855 O O . HIS B 1 107 ? 1.831 -5.785 -6.266 1 98.44 107 HIS B O 1
ATOM 1861 N N . VAL B 1 108 ? 0.473 -6.539 -7.93 1 97.88 108 VAL B N 1
ATOM 1862 C CA . VAL B 1 108 ? 1.564 -6.824 -8.859 1 97.88 108 VAL B CA 1
ATOM 1863 C C . VAL B 1 108 ? 1.792 -5.625 -9.773 1 97.88 108 VAL B C 1
ATOM 1865 O O . VAL B 1 108 ? 0.986 -5.355 -10.664 1 97.88 108 VAL B O 1
ATOM 1868 N N . ILE B 1 109 ? 2.9 -4.977 -9.617 1 96.5 109 ILE B N 1
ATOM 1869 C CA . ILE B 1 109 ? 3.229 -3.74 -10.328 1 96.5 109 ILE B CA 1
ATOM 1870 C C . ILE B 1 109 ? 4.074 -4.059 -11.555 1 96.5 109 ILE B C 1
ATOM 1872 O O . ILE B 1 109 ? 5.227 -4.48 -11.43 1 96.5 109 ILE B O 1
ATOM 1876 N N . ASP B 1 110 ? 3.508 -3.771 -12.727 1 95.38 110 ASP B N 1
ATOM 1877 C CA . ASP B 1 110 ? 4.242 -3.943 -13.977 1 95.38 110 ASP B CA 1
ATOM 1878 C C . ASP B 1 110 ? 5.172 -2.76 -14.234 1 95.38 110 ASP B C 1
ATOM 1880 O O . ASP B 1 110 ? 4.73 -1.7 -14.68 1 95.38 110 ASP B O 1
ATOM 1884 N N . ALA B 1 111 ? 6.383 -3.004 -14.039 1 94.94 111 ALA B N 1
ATOM 1885 C CA . ALA B 1 111 ? 7.363 -1.943 -14.25 1 94.94 111 ALA B CA 1
ATOM 1886 C C . ALA B 1 111 ? 7.938 -2 -15.664 1 94.94 111 ALA B C 1
ATOM 1888 O O . ALA B 1 111 ? 8.383 -3.057 -16.109 1 94.94 111 ALA B O 1
ATOM 1889 N N . ARG B 1 112 ? 7.941 -0.836 -16.375 1 94.88 112 ARG B N 1
ATOM 1890 C CA . ARG B 1 112 ? 8.523 -0.786 -17.719 1 94.88 112 ARG B CA 1
ATOM 1891 C C . ARG B 1 112 ? 10 -1.162 -17.688 1 94.88 112 ARG B C 1
ATOM 1893 O O . ARG B 1 112 ? 10.758 -0.666 -16.859 1 94.88 112 ARG B O 1
ATOM 1900 N N . ALA B 1 113 ? 10.383 -1.972 -18.594 1 91.38 113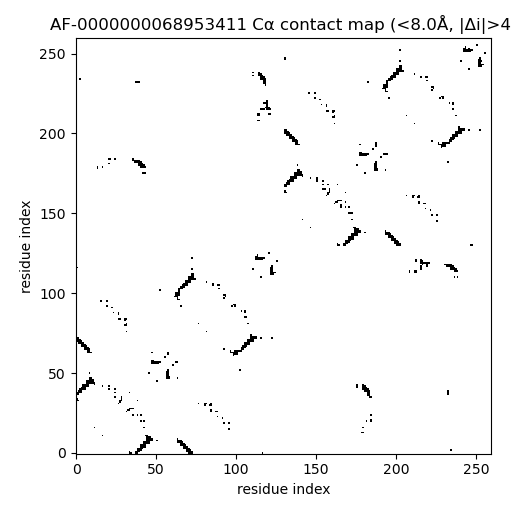 ALA B N 1
ATOM 1901 C CA . ALA B 1 113 ? 11.734 -2.518 -18.625 1 91.38 113 ALA B CA 1
ATOM 1902 C C . ALA B 1 113 ? 12.773 -1.401 -18.672 1 91.38 113 ALA B C 1
ATOM 1904 O O . ALA B 1 113 ? 13.859 -1.53 -18.109 1 91.38 113 ALA B O 1
ATOM 1905 N N . ALA B 1 114 ? 12.5 -0.267 -19.328 1 92.56 114 ALA B N 1
ATOM 1906 C CA . ALA B 1 114 ? 13.43 0.845 -19.5 1 92.56 114 ALA B CA 1
ATOM 1907 C C . ALA B 1 114 ? 13.5 1.706 -18.25 1 92.56 114 ALA B C 1
ATOM 1909 O O . ALA B 1 114 ? 14.391 2.547 -18.109 1 92.56 114 ALA B O 1
ATOM 1910 N N . ALA B 1 115 ? 12.617 1.516 -17.344 1 92.44 115 ALA B N 1
ATOM 1911 C CA . ALA B 1 115 ? 12.531 2.332 -16.141 1 92.44 115 ALA B CA 1
ATOM 1912 C C . ALA B 1 115 ? 12.773 1.491 -14.891 1 92.44 115 ALA B C 1
ATOM 1914 O O . ALA B 1 115 ? 12.539 1.95 -13.773 1 92.44 115 ALA B O 1
ATOM 1915 N N . TYR B 1 116 ? 13.109 0.315 -15.039 1 92.44 116 TYR B N 1
ATOM 1916 C CA . TYR B 1 116 ? 13.289 -0.654 -13.969 1 92.44 116 TYR B CA 1
ATOM 1917 C C . TYR B 1 116 ? 14.633 -1.359 -14.086 1 92.44 116 TYR B C 1
ATOM 1919 O O . TYR B 1 116 ? 15.07 -1.688 -15.195 1 92.44 116 TYR B O 1
ATOM 1927 N N . GLY B 1 117 ? 15.289 -1.475 -12.93 1 92.25 117 GLY B N 1
ATOM 1928 C CA . GLY B 1 117 ? 16.609 -2.094 -13.008 1 92.25 117 GLY B CA 1
ATOM 1929 C C . GLY B 1 117 ? 17.234 -2.32 -11.648 1 92.25 117 GLY B C 1
ATOM 1930 O O . GLY B 1 117 ? 16.672 -1.922 -10.625 1 92.25 117 GLY B O 1
ATOM 1931 N N . TYR B 1 118 ? 18.25 -3.104 -11.633 1 94.31 118 TYR B N 1
ATOM 1932 C CA . TYR B 1 118 ? 19.109 -3.326 -10.484 1 94.31 118 TYR B CA 1
ATOM 1933 C C . TYR B 1 118 ? 20.578 -3.363 -10.898 1 94.31 118 TYR B C 1
ATOM 1935 O O . TYR B 1 118 ? 20.891 -3.389 -12.094 1 94.31 118 TYR B O 1
ATOM 1943 N N . GLY B 1 119 ? 21.438 -3.146 -9.875 1 93.12 119 GLY B N 1
ATOM 1944 C CA . GLY B 1 119 ? 22.859 -3.195 -10.172 1 93.12 119 GLY B CA 1
ATOM 1945 C C . GLY B 1 119 ? 23.312 -2.109 -11.133 1 93.12 119 GLY B C 1
ATOM 1946 O O . GLY B 1 119 ? 24.297 -2.271 -11.844 1 93.12 119 GLY B O 1
ATOM 1947 N N . GLY B 1 120 ? 22.547 -1.076 -11.258 1 94.12 120 GLY B N 1
ATOM 1948 C CA . GLY B 1 120 ? 22.922 0.078 -12.055 1 94.12 120 GLY B CA 1
ATOM 1949 C C . GLY B 1 120 ? 22.562 -0.074 -13.523 1 94.12 120 GLY B C 1
ATOM 1950 O O . GLY B 1 120 ? 22.969 0.735 -14.359 1 94.12 120 GLY B O 1
ATOM 1951 N N . ARG B 1 121 ? 21.844 -1.123 -13.82 1 92.81 121 ARG B N 1
ATOM 1952 C CA . ARG B 1 121 ? 21.438 -1.377 -15.195 1 92.81 121 ARG B CA 1
ATOM 1953 C C . ARG B 1 121 ? 19.922 -1.558 -15.289 1 92.81 121 ARG B C 1
ATOM 1955 O O . ARG B 1 121 ? 19.312 -2.172 -14.422 1 92.81 121 ARG B O 1
ATOM 1962 N N . THR B 1 122 ? 19.391 -1.044 -16.406 1 93.94 122 THR B N 1
ATOM 1963 C CA . THR B 1 122 ? 17.969 -1.275 -16.656 1 93.94 122 THR B CA 1
ATOM 1964 C C . THR B 1 122 ? 17.734 -2.717 -17.094 1 93.94 122 THR B C 1
ATOM 1966 O O . THR B 1 122 ? 18.656 -3.396 -17.562 1 93.94 122 THR B O 1
ATOM 1969 N N . GLN B 1 123 ? 16.5 -3.123 -16.906 1 92.31 123 GLN B N 1
ATOM 1970 C CA . GLN B 1 123 ? 16.125 -4.449 -17.391 1 92.31 123 GLN B CA 1
ATOM 1971 C C . GLN B 1 123 ? 16.172 -4.527 -18.906 1 92.31 123 GLN B C 1
ATOM 1973 O O . GLN B 1 123 ? 16.5 -5.574 -19.469 1 92.31 123 GLN B O 1
ATOM 1978 N N . GLU B 1 124 ? 15.844 -3.426 -19.547 1 91 124 GLU B N 1
ATOM 1979 C CA . GLU B 1 124 ? 15.961 -3.354 -21 1 91 124 GLU B CA 1
ATOM 1980 C C . GLU B 1 124 ? 17.406 -3.576 -21.453 1 91 124 GLU B C 1
ATOM 1982 O O . GLU B 1 124 ? 17.656 -4.336 -22.391 1 91 124 GLU B O 1
ATOM 1987 N N . TYR B 1 125 ? 18.297 -2.908 -20.797 1 91.44 125 TYR B N 1
ATOM 1988 C CA . TYR B 1 125 ? 19.719 -3.074 -21.125 1 91.44 125 TYR B CA 1
ATOM 1989 C C . TYR B 1 125 ? 20.141 -4.527 -20.969 1 91.44 125 TYR B C 1
ATOM 1991 O O . TYR B 1 125 ? 20.812 -5.078 -21.844 1 91.44 125 TYR B O 1
ATOM 1999 N N . ARG B 1 126 ? 19.812 -5.199 -19.875 1 89.69 126 ARG B N 1
ATOM 2000 C CA . ARG B 1 126 ? 20.203 -6.582 -19.609 1 89.69 126 ARG B CA 1
ATOM 2001 C C . ARG B 1 126 ? 19.641 -7.523 -20.672 1 89.69 126 ARG B C 1
ATOM 2003 O O . ARG B 1 126 ? 20.297 -8.477 -21.062 1 89.69 126 ARG B O 1
ATOM 2010 N N . HIS B 1 127 ? 18.469 -7.297 -20.969 1 86.19 127 HIS B N 1
ATOM 2011 C CA . HIS B 1 127 ? 17.844 -8.117 -22 1 86.19 127 HIS B CA 1
ATOM 2012 C C . HIS B 1 127 ? 18.609 -8 -23.328 1 86.19 127 HIS B C 1
ATOM 2014 O O . HIS B 1 127 ? 18.781 -9 -24.031 1 86.19 127 HIS B O 1
ATOM 2020 N N . GLN B 1 128 ? 19.047 -6.836 -23.578 1 89.81 128 GLN B N 1
ATOM 2021 C CA . GLN B 1 128 ? 19.719 -6.586 -24.844 1 89.81 128 GLN B CA 1
ATOM 2022 C C . GLN B 1 128 ? 21.156 -7.094 -24.828 1 89.81 128 GLN B C 1
ATOM 2024 O O . GLN B 1 128 ? 21.734 -7.398 -25.875 1 89.81 128 GLN B O 1
ATOM 2029 N N . HIS B 1 129 ? 21.719 -7.188 -23.656 1 88.69 129 HIS B N 1
ATOM 2030 C CA . HIS B 1 129 ? 23.156 -7.461 -23.594 1 88.69 129 HIS B CA 1
ATOM 2031 C C . HIS B 1 129 ? 23.438 -8.773 -22.875 1 88.69 129 HIS B C 1
ATOM 2033 O O . HIS B 1 129 ? 24.594 -9.156 -22.703 1 88.69 129 HIS B O 1
ATOM 2039 N N . GLY B 1 130 ? 22.391 -9.289 -22.219 1 73.25 130 GLY B N 1
ATOM 2040 C CA . GLY B 1 130 ? 22.578 -10.562 -21.531 1 73.25 130 GLY B CA 1
ATOM 2041 C C . GLY B 1 130 ? 22.156 -11.758 -22.375 1 73.25 130 GLY B C 1
ATOM 2042 O O . GLY B 1 130 ? 21.516 -11.594 -23.406 1 73.25 130 GLY B O 1
#

Solvent-accessible surface area (backbone atoms only — not comparable to full-atom values): 13677 Å² total; per-residue (Å²): 97,31,52,31,45,36,39,35,52,31,71,89,47,72,68,59,50,53,52,51,49,46,53,52,50,50,46,42,29,70,55,60,63,36,58,59,80,47,35,33,37,37,59,44,62,40,44,34,75,75,38,66,55,96,90,37,33,25,65,80,65,74,42,34,44,42,39,37,43,35,38,36,54,49,93,66,65,50,73,66,39,51,51,51,42,50,52,52,49,52,53,54,49,36,70,74,67,38,62,52,43,85,87,42,52,70,44,83,40,72,33,52,35,50,32,25,30,38,63,32,40,28,45,42,57,46,62,74,74,98,102,32,51,32,45,34,40,34,54,32,72,88,46,71,67,58,50,55,51,50,49,50,52,52,50,50,47,42,28,71,55,63,64,40,62,70,93,52,57,43,74,47,80,44,63,40,46,32,76,36,32,29,44,51,84,37,35,26,65,81,64,75,42,36,42,42,39,36,42,34,35,36,53,47,92,66,66,53,58,67,42,40,37,50,43,42,28,50,50,41,53,52,48,36,69,74,69,38,64,52,40,57,80,23,40,37,36,55,40,70,34,51,35,80,80,32,65,60,97,91,38,36,45,43,55,44,64,73,74,97

InterPro domains:
  IPR014347 Tautomerase/MIF superfamily [G3DSA:3.30.429.10] (1-65)
  IPR014347 Tautomerase/MIF superfamily [G3DSA:3.30.429.10] (67-129)
  IPR014347 Tautomerase/MIF superfamily [SSF55331] (2-125)